Protein AF-A0A0T1XRE8-F1 (afdb_monomer_lite)

Radius of gyration: 34.63 Å; chains: 1; bounding box: 104×55×89 Å

Structure (mmCIF, N/CA/C/O backbone):
data_AF-A0A0T1XRE8-F1
#
_entry.id   AF-A0A0T1XRE8-F1
#
loop_
_atom_site.group_PDB
_atom_site.id
_atom_site.type_symbol
_atom_site.label_atom_id
_atom_site.label_alt_id
_atom_site.label_comp_id
_atom_site.label_asym_id
_atom_site.label_entity_id
_atom_site.label_seq_id
_atom_site.pdbx_PDB_ins_code
_atom_site.Cartn_x
_atom_site.Cartn_y
_atom_site.Cartn_z
_atom_site.occupancy
_atom_site.B_iso_or_equiv
_atom_site.auth_seq_id
_atom_site.auth_comp_id
_atom_site.auth_asym_id
_atom_site.auth_atom_id
_atom_site.pdbx_PDB_model_num
ATOM 1 N N . MET A 1 1 ? 25.050 -40.142 -15.812 1.00 36.69 1 MET A N 1
ATOM 2 C CA . MET A 1 1 ? 24.740 -39.104 -14.802 1.00 36.69 1 MET A CA 1
ATOM 3 C C . MET A 1 1 ? 23.287 -38.701 -14.981 1.00 36.69 1 MET A C 1
ATOM 5 O O . MET A 1 1 ? 22.957 -38.167 -16.030 1.00 36.69 1 MET A O 1
ATOM 9 N N . MET A 1 2 ? 22.402 -39.041 -14.041 1.00 34.59 2 MET A N 1
ATOM 10 C CA . MET A 1 2 ? 20.983 -38.697 -14.170 1.00 34.59 2 MET A CA 1
ATOM 11 C C . MET A 1 2 ? 20.789 -37.195 -13.958 1.00 34.59 2 MET A C 1
ATOM 13 O O . MET A 1 2 ? 21.185 -36.655 -12.925 1.00 34.59 2 MET A O 1
ATOM 17 N N . ALA A 1 3 ? 20.220 -36.520 -14.958 1.00 44.62 3 ALA A N 1
ATOM 18 C CA . ALA A 1 3 ? 19.903 -35.102 -14.891 1.00 44.62 3 ALA A CA 1
ATOM 19 C C . ALA A 1 3 ? 18.932 -34.854 -13.728 1.00 44.62 3 ALA A C 1
ATOM 21 O O . ALA A 1 3 ? 17.833 -35.404 -13.694 1.00 44.62 3 ALA A O 1
ATOM 22 N N . ARG A 1 4 ? 19.363 -34.042 -12.758 1.00 55.16 4 ARG A N 1
ATOM 23 C CA . ARG A 1 4 ? 18.564 -33.642 -11.597 1.00 55.16 4 ARG A CA 1
ATOM 24 C C . ARG A 1 4 ? 17.237 -33.037 -12.079 1.00 55.16 4 ARG A C 1
ATOM 26 O O . ARG A 1 4 ? 17.240 -32.055 -12.820 1.00 55.16 4 ARG A O 1
ATOM 33 N N . SER A 1 5 ? 16.116 -33.634 -11.674 1.00 53.19 5 SER A N 1
ATOM 34 C CA . SER A 1 5 ? 14.776 -33.141 -11.997 1.00 53.19 5 SER A CA 1
ATOM 35 C C . SER A 1 5 ? 14.452 -31.918 -11.145 1.00 53.19 5 SER A C 1
ATOM 37 O O . SER A 1 5 ? 14.497 -31.983 -9.915 1.00 53.19 5 SER A O 1
ATOM 39 N N . TRP A 1 6 ? 14.113 -30.813 -11.796 1.00 60.25 6 TRP A N 1
ATOM 40 C CA . TRP A 1 6 ? 13.678 -29.587 -11.138 1.00 60.25 6 TRP A CA 1
ATOM 41 C C . TRP A 1 6 ? 12.150 -29.563 -11.107 1.00 60.25 6 TRP A C 1
ATOM 43 O O . TRP A 1 6 ? 11.550 -29.583 -12.186 1.00 60.25 6 TRP A O 1
ATOM 53 N N . PRO A 1 7 ? 11.509 -29.556 -9.925 1.00 61.53 7 PRO A N 1
ATOM 54 C CA . PRO A 1 7 ? 10.060 -29.453 -9.856 1.00 61.53 7 PRO A CA 1
ATOM 55 C C . PRO A 1 7 ? 9.627 -28.117 -10.469 1.00 61.53 7 PRO A C 1
ATOM 57 O O . PRO A 1 7 ? 10.190 -27.059 -10.170 1.00 61.53 7 PRO A O 1
ATOM 60 N N . ILE A 1 8 ? 8.669 -28.194 -11.392 1.00 59.00 8 ILE A N 1
ATOM 61 C CA . ILE A 1 8 ? 8.046 -27.036 -12.026 1.00 59.00 8 ILE A CA 1
ATOM 62 C C . ILE A 1 8 ? 6.733 -26.812 -11.289 1.00 59.00 8 ILE A C 1
ATOM 64 O O . ILE A 1 8 ? 5.803 -27.602 -11.444 1.00 59.00 8 ILE A O 1
ATOM 68 N N . GLU A 1 9 ? 6.658 -25.745 -10.502 1.00 60.69 9 GLU A N 1
ATOM 69 C CA . GLU A 1 9 ? 5.430 -25.365 -9.810 1.00 60.69 9 GLU A CA 1
ATOM 70 C C . GLU A 1 9 ? 4.770 -24.169 -10.493 1.00 60.69 9 GLU A C 1
ATOM 72 O O . GLU A 1 9 ? 5.410 -23.320 -11.125 1.00 60.69 9 GLU A O 1
ATOM 77 N N . ARG A 1 10 ? 3.442 -24.126 -10.396 1.00 48.75 10 ARG A N 1
ATOM 78 C CA . ARG A 1 10 ? 2.631 -23.033 -10.918 1.00 48.75 10 ARG A CA 1
ATOM 79 C C . ARG A 1 10 ? 2.667 -21.893 -9.907 1.00 48.75 10 ARG A C 1
ATOM 81 O O . ARG A 1 10 ? 1.979 -21.955 -8.896 1.00 48.75 10 ARG A O 1
ATOM 88 N N . MET A 1 11 ? 3.435 -20.846 -10.192 1.00 46.88 11 MET A N 1
ATOM 89 C CA . MET A 1 11 ? 3.366 -19.619 -9.406 1.00 46.88 11 MET A CA 1
ATOM 90 C C . MET A 1 11 ? 2.184 -18.777 -9.874 1.00 46.88 11 MET A C 1
ATOM 92 O O . MET A 1 11 ? 2.142 -18.339 -11.026 1.00 46.88 11 MET A O 1
ATOM 96 N N . ALA A 1 12 ? 1.229 -18.539 -8.978 1.00 44.62 12 ALA A N 1
ATOM 97 C CA . ALA A 1 12 ? 0.334 -17.397 -9.090 1.00 44.62 12 ALA A CA 1
ATOM 98 C C . ALA A 1 12 ? 1.082 -16.187 -8.502 1.00 44.62 12 ALA A C 1
ATOM 100 O O . ALA A 1 12 ? 1.397 -16.213 -7.312 1.00 44.62 12 ALA A O 1
ATOM 101 N N . PRO A 1 13 ? 1.456 -15.171 -9.298 1.00 45.94 13 PRO A N 1
ATOM 102 C CA . PRO A 1 13 ? 1.991 -13.947 -8.721 1.00 45.94 13 PRO A CA 1
ATOM 103 C C . PRO A 1 13 ? 0.871 -13.265 -7.929 1.00 45.94 13 PRO A C 1
ATOM 105 O O . PRO A 1 13 ? -0.281 -13.252 -8.361 1.00 45.94 13 PRO A O 1
ATOM 108 N N . ALA A 1 14 ? 1.215 -12.740 -6.756 1.00 47.66 14 ALA A N 1
ATOM 109 C CA . ALA A 1 14 ? 0.241 -12.269 -5.784 1.00 47.66 14 ALA A CA 1
ATOM 110 C C . ALA A 1 14 ? -0.559 -11.034 -6.227 1.00 47.66 14 ALA A C 1
ATOM 112 O O . ALA A 1 14 ? -1.556 -10.757 -5.576 1.00 47.66 14 ALA A O 1
ATOM 113 N N . GLU A 1 15 ? -0.186 -10.304 -7.292 1.00 47.84 15 GLU A N 1
ATOM 114 C CA . GLU A 1 15 ? -0.837 -9.005 -7.542 1.00 47.84 15 GLU A CA 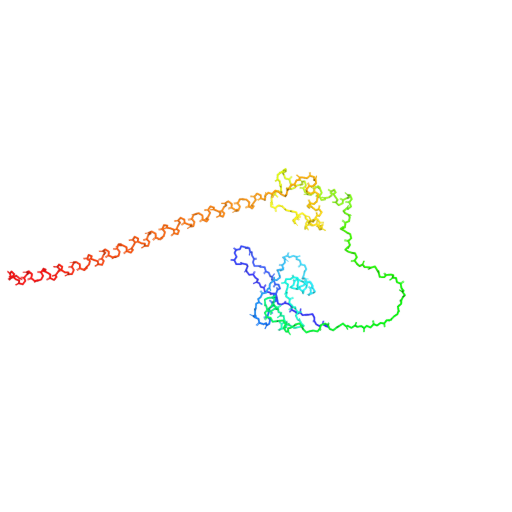1
ATOM 115 C C . GLU A 1 15 ? -1.277 -8.704 -8.980 1.00 47.84 15 GLU A C 1
ATOM 117 O O . GLU A 1 15 ? -2.403 -8.255 -9.139 1.00 47.84 15 GLU A O 1
ATOM 122 N N . VAL A 1 16 ? -0.532 -8.980 -10.056 1.00 47.31 16 VAL A N 1
ATOM 123 C CA . VAL A 1 16 ? -1.049 -8.710 -11.419 1.00 47.31 16 VAL A CA 1
ATOM 124 C C . VAL A 1 16 ? -0.357 -9.612 -12.446 1.00 47.31 16 VAL A C 1
ATOM 126 O O . VAL A 1 16 ? 0.845 -9.497 -12.670 1.00 47.31 16 VAL A O 1
ATOM 129 N N . GLY A 1 17 ? -1.103 -10.502 -13.107 1.00 39.41 17 GLY A N 1
ATOM 130 C CA . GLY A 1 17 ? -0.629 -11.251 -14.282 1.00 39.41 17 GLY A CA 1
ATOM 131 C C . GLY A 1 17 ? -0.707 -12.772 -14.135 1.00 39.41 17 GLY A C 1
ATOM 132 O O . GLY A 1 17 ? -0.423 -13.336 -13.091 1.00 39.41 17 GLY A O 1
ATOM 133 N N . GLY A 1 18 ? -1.141 -13.463 -15.188 1.00 47.56 18 GLY A N 1
ATOM 134 C CA . GLY A 1 18 ? -1.495 -14.883 -15.129 1.00 47.56 18 GLY A CA 1
ATOM 135 C C . GLY A 1 18 ? -0.403 -15.823 -14.598 1.00 47.56 18 GLY A C 1
ATOM 136 O O . GLY A 1 18 ? 0.798 -15.585 -14.739 1.00 47.56 18 GLY A O 1
ATOM 137 N N . ALA A 1 19 ? -0.852 -16.948 -14.033 1.00 52.00 19 ALA A N 1
ATOM 138 C CA . ALA A 1 19 ? 0.011 -17.965 -13.447 1.00 52.00 19 ALA A CA 1
ATOM 139 C C . ALA A 1 19 ? 1.137 -18.393 -14.406 1.00 52.00 19 ALA A C 1
ATOM 141 O O . ALA A 1 19 ? 0.882 -18.858 -15.526 1.00 52.00 19 ALA A O 1
ATOM 142 N N . SER A 1 20 ? 2.377 -18.240 -13.946 1.00 58.91 20 SER A N 1
ATOM 143 C CA . SER A 1 20 ? 3.591 -18.584 -14.683 1.00 58.91 20 SER A CA 1
ATOM 144 C C . SER A 1 20 ? 4.233 -19.808 -14.038 1.00 58.91 20 SER A C 1
ATOM 146 O O . SER A 1 20 ? 4.382 -19.884 -12.822 1.00 58.91 20 SER A O 1
ATOM 148 N N . LEU A 1 21 ? 4.579 -20.804 -14.852 1.00 64.56 21 LEU A N 1
ATOM 149 C CA . LEU A 1 21 ? 5.332 -21.966 -14.382 1.00 64.56 21 LEU A CA 1
ATOM 150 C C . LEU A 1 21 ? 6.738 -21.497 -13.998 1.00 64.56 21 LEU A C 1
ATOM 152 O O . LEU A 1 21 ? 7.325 -20.716 -14.739 1.00 64.56 21 LEU A O 1
ATOM 156 N N . ALA A 1 22 ? 7.290 -21.953 -12.878 1.00 71.50 22 ALA A N 1
ATOM 157 C CA . ALA A 1 22 ? 8.648 -21.616 -12.460 1.00 71.50 22 ALA A CA 1
ATOM 158 C C . ALA A 1 22 ? 9.389 -22.858 -11.952 1.00 71.50 22 ALA A C 1
ATOM 160 O O . ALA A 1 22 ? 8.788 -23.735 -11.334 1.00 71.50 22 ALA A O 1
ATOM 161 N N . TYR A 1 23 ? 10.697 -22.929 -12.201 1.00 75.12 23 TYR A N 1
ATOM 162 C CA . TYR A 1 23 ? 11.566 -23.890 -11.527 1.00 75.12 23 TYR A CA 1
ATOM 163 C C . TYR A 1 23 ? 11.777 -23.434 -10.089 1.00 75.12 23 TYR A C 1
ATOM 165 O O . TYR A 1 23 ? 12.063 -22.260 -9.854 1.00 75.12 23 TYR A O 1
ATOM 173 N N . GLN A 1 24 ? 11.659 -24.355 -9.141 1.00 80.62 24 GLN A N 1
ATOM 174 C CA . GLN A 1 24 ? 11.788 -24.058 -7.719 1.00 80.62 24 GLN A CA 1
ATOM 175 C C . GLN A 1 24 ? 13.077 -24.658 -7.147 1.00 80.62 24 GLN A C 1
ATOM 177 O O . GLN A 1 24 ? 13.440 -25.796 -7.458 1.00 80.62 24 GLN A O 1
ATOM 182 N N . ILE A 1 25 ? 13.743 -23.902 -6.274 1.00 79.94 25 ILE A N 1
ATOM 183 C CA . ILE A 1 25 ? 14.788 -24.403 -5.377 1.00 79.94 25 ILE A CA 1
ATOM 184 C C . ILE A 1 25 ? 14.360 -24.180 -3.926 1.00 79.94 25 ILE A C 1
ATOM 186 O O . ILE A 1 25 ? 13.785 -23.143 -3.587 1.00 79.94 25 ILE A O 1
ATOM 190 N N . ARG A 1 26 ? 14.636 -25.165 -3.067 1.00 81.44 26 ARG A N 1
ATOM 191 C CA . ARG A 1 26 ? 14.318 -25.125 -1.639 1.00 81.44 26 ARG A CA 1
ATOM 192 C C . ARG A 1 26 ? 15.593 -25.249 -0.826 1.00 81.44 26 ARG A C 1
ATOM 194 O O . ARG A 1 26 ? 16.364 -26.180 -1.017 1.00 81.44 26 ARG A O 1
ATOM 201 N N . CYS A 1 27 ? 15.791 -24.335 0.114 1.00 82.19 27 CYS A N 1
ATOM 202 C CA . CYS A 1 27 ? 16.911 -24.392 1.039 1.00 82.19 27 CYS A CA 1
ATOM 203 C C . CYS A 1 27 ? 16.726 -25.571 1.999 1.00 82.19 27 CYS A C 1
ATOM 205 O O . CYS A 1 27 ? 15.725 -25.643 2.710 1.00 82.19 27 CYS A O 1
ATOM 207 N N . GLY A 1 28 ? 17.710 -26.466 2.075 1.00 77.38 28 GLY A N 1
ATOM 208 C CA . GLY A 1 28 ? 17.696 -27.585 3.019 1.00 77.38 28 GLY A CA 1
ATOM 209 C C . GLY A 1 28 ? 17.908 -27.178 4.483 1.00 77.38 28 GLY A C 1
ATOM 210 O O . GLY A 1 28 ? 17.649 -27.986 5.365 1.00 77.38 28 GLY A O 1
ATOM 211 N N . GLY A 1 29 ? 18.374 -25.950 4.746 1.00 75.31 29 GLY A N 1
ATOM 212 C CA . GLY A 1 29 ? 18.594 -25.426 6.100 1.00 75.31 29 GLY A CA 1
ATOM 213 C C . GLY A 1 29 ? 17.364 -24.736 6.692 1.00 75.31 29 GLY A C 1
ATOM 214 O O . GLY A 1 29 ? 16.853 -25.157 7.721 1.00 75.31 29 GLY A O 1
ATOM 215 N N . CYS A 1 30 ? 16.879 -23.673 6.043 1.00 78.38 30 CYS A N 1
ATOM 216 C CA . CYS A 1 30 ? 15.749 -22.874 6.541 1.00 78.38 30 CYS A CA 1
ATOM 217 C C . CYS A 1 30 ? 14.421 -23.131 5.817 1.00 78.38 30 CYS A C 1
ATOM 219 O O . CYS A 1 30 ? 13.414 -22.524 6.162 1.00 78.38 30 CYS A O 1
ATOM 221 N N . GLY A 1 31 ? 14.405 -23.963 4.772 1.00 77.94 31 GLY A N 1
ATOM 222 C CA . GLY A 1 31 ? 13.205 -24.203 3.971 1.00 77.94 31 GLY A CA 1
ATOM 223 C C . GLY A 1 31 ? 12.811 -23.064 3.026 1.00 77.94 31 GLY A C 1
ATOM 224 O O . GLY A 1 31 ? 11.815 -23.215 2.327 1.00 77.94 31 GLY A O 1
ATOM 225 N N . GLY A 1 32 ? 13.576 -21.965 2.972 1.00 78.31 32 GLY A N 1
ATOM 226 C CA . GLY A 1 32 ? 13.325 -20.842 2.065 1.00 78.31 32 GLY A CA 1
ATOM 227 C C . GLY A 1 32 ? 13.239 -21.284 0.603 1.00 78.31 32 GLY A C 1
ATOM 228 O O . GLY A 1 32 ? 13.914 -22.234 0.201 1.00 78.31 32 GLY A O 1
ATOM 229 N N . LEU A 1 33 ? 12.407 -20.599 -0.179 1.00 79.56 33 LEU A N 1
ATOM 230 C CA . LEU A 1 33 ? 12.119 -20.924 -1.576 1.00 79.56 33 LEU A CA 1
ATOM 231 C C . LEU A 1 33 ? 12.624 -19.812 -2.495 1.00 79.56 33 LEU A C 1
ATOM 233 O O . LEU A 1 33 ? 12.499 -18.632 -2.171 1.00 79.56 33 LEU A O 1
ATOM 237 N N . ALA A 1 34 ? 13.164 -20.190 -3.649 1.00 75.50 34 ALA A N 1
ATOM 238 C CA . ALA A 1 34 ? 13.398 -19.274 -4.758 1.00 75.50 34 ALA A CA 1
ATOM 239 C C . ALA A 1 34 ? 12.877 -19.876 -6.059 1.00 75.50 34 ALA A C 1
ATOM 241 O O . ALA A 1 34 ? 12.807 -21.097 -6.224 1.00 75.50 34 ALA A O 1
ATOM 242 N N . TYR A 1 35 ? 12.512 -18.991 -6.980 1.00 77.88 35 TYR A N 1
ATOM 243 C CA . TYR A 1 35 ? 11.807 -19.348 -8.197 1.00 77.88 35 TYR A CA 1
ATOM 244 C C . TYR A 1 35 ? 12.512 -18.780 -9.422 1.00 77.88 35 TYR A C 1
ATOM 246 O O . TYR A 1 35 ? 12.945 -17.630 -9.419 1.00 77.88 35 TYR A O 1
ATOM 254 N N . TYR A 1 36 ? 12.565 -19.574 -10.487 1.00 75.75 36 TYR A N 1
ATOM 255 C CA . TYR A 1 36 ? 13.060 -19.170 -11.796 1.00 75.75 36 TYR A CA 1
ATOM 256 C C . TYR A 1 36 ? 11.943 -19.325 -12.845 1.00 75.75 36 TYR A C 1
ATOM 258 O O . TYR A 1 36 ? 11.603 -20.456 -13.208 1.00 75.75 36 TYR A O 1
ATOM 266 N N . PRO A 1 37 ? 11.321 -18.226 -13.317 1.00 73.38 37 PRO A N 1
ATOM 267 C CA . PRO A 1 37 ? 10.124 -18.285 -14.153 1.00 73.38 37 PRO A CA 1
ATOM 268 C C . PRO A 1 37 ? 10.402 -18.837 -15.561 1.00 73.38 37 PRO A C 1
ATOM 270 O O . PRO A 1 37 ? 11.345 -18.432 -16.245 1.00 73.38 37 PRO A O 1
ATOM 273 N N . LEU A 1 38 ? 9.526 -19.722 -16.036 1.00 68.31 38 LEU A N 1
ATOM 274 C CA . LEU A 1 38 ? 9.471 -20.182 -17.420 1.00 68.31 38 LEU A CA 1
ATOM 275 C C . LEU A 1 38 ? 8.648 -19.184 -18.246 1.00 68.31 38 LEU A C 1
ATOM 277 O O . LEU A 1 38 ? 7.444 -19.022 -18.044 1.00 68.31 38 LEU A O 1
ATOM 281 N N . LYS A 1 39 ? 9.285 -18.545 -19.231 1.00 61.59 39 LYS A N 1
ATOM 282 C CA . LYS A 1 39 ? 8.577 -17.741 -20.239 1.00 61.59 39 LYS A CA 1
ATOM 283 C C . LYS A 1 39 ? 7.797 -18.665 -21.188 1.00 61.59 39 LYS A C 1
ATOM 285 O O . LYS A 1 39 ? 8.341 -19.671 -21.649 1.00 61.59 39 LYS A O 1
ATOM 290 N N . ARG A 1 40 ? 6.538 -18.327 -21.500 1.00 51.09 40 ARG A N 1
ATOM 291 C CA . ARG A 1 40 ? 5.711 -19.075 -22.471 1.00 51.09 40 ARG A CA 1
ATOM 292 C C . ARG A 1 40 ? 6.377 -19.064 -23.855 1.00 51.09 40 ARG A C 1
ATOM 294 O O . ARG A 1 40 ? 6.878 -18.031 -24.280 1.00 51.09 40 ARG A O 1
ATOM 301 N N . GLY A 1 41 ? 6.388 -20.212 -24.538 1.00 52.53 41 GLY A N 1
ATOM 302 C CA . GLY A 1 41 ? 6.918 -20.358 -25.904 1.00 52.53 41 GLY A CA 1
ATOM 303 C C . GLY A 1 41 ? 8.425 -20.635 -26.024 1.00 52.53 41 GLY A C 1
ATOM 304 O O . GLY A 1 41 ? 8.912 -20.835 -27.132 1.00 52.53 41 GLY A O 1
ATOM 305 N N . VAL A 1 42 ? 9.174 -20.694 -24.917 1.00 56.19 42 VAL A N 1
ATOM 306 C CA . VAL A 1 42 ? 10.623 -20.978 -24.934 1.00 56.19 42 VAL A CA 1
ATOM 307 C C . VAL A 1 42 ? 10.886 -22.460 -24.637 1.00 56.19 42 VAL A C 1
ATOM 309 O O . VAL A 1 42 ? 10.264 -23.035 -23.741 1.00 56.19 42 VAL A O 1
ATOM 312 N N . LYS A 1 43 ? 11.827 -23.084 -25.367 1.00 58.81 43 LYS A N 1
ATOM 313 C CA . LYS A 1 43 ? 12.314 -24.453 -25.090 1.00 58.81 43 LYS A CA 1
ATOM 314 C C . LYS A 1 43 ? 12.694 -24.592 -23.606 1.00 58.81 43 LYS A C 1
ATOM 316 O O . LYS A 1 43 ? 13.252 -23.660 -23.022 1.00 58.81 43 LYS A O 1
ATOM 321 N N . LYS A 1 44 ? 12.409 -25.756 -22.999 1.00 61.00 44 LYS A N 1
ATOM 322 C CA . LYS A 1 44 ? 12.797 -26.065 -21.608 1.00 61.00 44 LYS A CA 1
ATOM 323 C C . LYS A 1 44 ? 14.278 -25.712 -21.407 1.00 61.00 44 LYS A C 1
ATOM 325 O O . LYS A 1 44 ? 15.126 -26.163 -22.174 1.00 61.00 44 LYS A O 1
ATOM 330 N N . ARG A 1 45 ? 14.571 -24.865 -20.415 1.00 65.94 45 ARG A N 1
ATOM 331 C CA . ARG A 1 45 ? 15.939 -24.443 -20.082 1.00 65.94 45 ARG A CA 1
ATOM 332 C C . ARG A 1 45 ? 16.773 -25.664 -19.696 1.00 65.94 45 ARG A C 1
ATOM 334 O O . ARG A 1 45 ? 16.262 -26.587 -19.064 1.00 65.94 45 ARG A O 1
ATOM 341 N N . THR A 1 46 ? 18.043 -25.667 -20.089 1.00 67.69 46 THR A N 1
ATOM 342 C CA . THR A 1 46 ? 18.970 -26.737 -19.716 1.00 67.69 46 THR A CA 1
ATOM 343 C C . THR A 1 46 ? 19.185 -26.736 -18.196 1.00 67.69 46 THR A C 1
ATOM 345 O O . THR A 1 46 ? 19.163 -25.666 -17.579 1.00 67.69 46 THR A O 1
ATOM 348 N N . PRO A 1 47 ? 19.411 -27.905 -17.568 1.00 66.00 47 PRO A N 1
ATOM 349 C CA . PRO A 1 47 ? 19.675 -27.993 -16.129 1.00 66.00 47 PRO A CA 1
ATOM 350 C C . PRO A 1 47 ? 20.826 -27.087 -15.662 1.00 66.00 47 P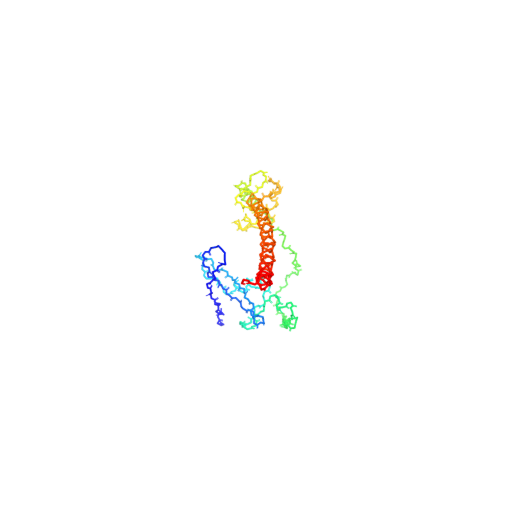RO A C 1
ATOM 352 O O . PRO A 1 47 ? 20.769 -26.527 -14.572 1.00 66.00 47 PRO A O 1
ATOM 355 N N . GLU A 1 48 ? 21.837 -26.887 -16.509 1.00 71.44 48 GLU A N 1
ATOM 356 C CA . GLU A 1 48 ? 22.983 -26.007 -16.248 1.00 71.44 48 GLU A CA 1
ATOM 357 C C . GLU A 1 48 ? 22.592 -24.529 -16.147 1.00 71.44 48 GLU A C 1
ATOM 359 O O . GLU A 1 48 ? 23.055 -23.830 -15.249 1.00 71.44 48 GLU A O 1
ATOM 364 N N . SER A 1 49 ? 21.677 -24.060 -17.001 1.00 71.19 49 SER A N 1
ATOM 365 C CA . SER A 1 49 ? 21.180 -22.679 -16.961 1.00 71.19 49 SER A CA 1
ATOM 366 C C . SER A 1 49 ? 20.395 -22.393 -15.677 1.00 71.19 49 SER A C 1
ATOM 368 O O . SER A 1 49 ? 20.491 -21.296 -15.128 1.00 71.19 49 SER A O 1
ATOM 370 N N . ILE A 1 50 ? 19.665 -23.389 -15.163 1.00 72.00 50 ILE A N 1
ATOM 371 C CA . ILE A 1 50 ? 18.929 -23.292 -13.894 1.00 72.00 50 ILE A CA 1
ATOM 372 C C . ILE A 1 50 ? 19.915 -23.192 -12.719 1.00 72.00 50 ILE A C 1
ATOM 374 O O . ILE A 1 50 ? 19.758 -22.337 -11.847 1.00 72.00 50 ILE A O 1
ATOM 378 N N . LEU A 1 51 ? 20.975 -24.011 -12.729 1.00 75.19 51 LEU A N 1
ATOM 379 C CA . LEU A 1 51 ? 22.050 -23.960 -11.732 1.00 75.19 51 LEU A CA 1
ATOM 380 C C . LEU A 1 51 ? 22.770 -22.611 -11.729 1.00 75.19 51 LEU A C 1
ATOM 382 O O . LEU A 1 51 ? 22.984 -22.028 -10.668 1.00 75.19 51 LEU A O 1
ATOM 386 N N . GLN A 1 52 ? 23.135 -22.113 -12.911 1.00 74.69 52 GLN A N 1
ATOM 387 C CA . GLN A 1 52 ? 23.823 -20.835 -13.056 1.00 74.69 52 GLN A CA 1
ATOM 388 C C . GLN A 1 52 ? 22.950 -19.669 -12.586 1.00 74.69 52 GLN A C 1
ATOM 390 O O . GLN A 1 52 ? 23.460 -18.769 -11.923 1.00 74.69 52 GLN A O 1
ATOM 395 N N . HIS A 1 53 ? 21.641 -19.710 -12.863 1.00 78.75 53 HIS A N 1
ATOM 396 C CA . HIS A 1 53 ? 20.701 -18.709 -12.369 1.00 78.75 53 HIS A CA 1
ATOM 397 C C . HIS A 1 53 ? 20.696 -18.670 -10.837 1.00 78.75 53 HIS A C 1
ATOM 399 O O . HIS A 1 53 ? 21.008 -17.634 -10.262 1.00 78.75 53 HIS A O 1
ATOM 405 N N . PHE A 1 54 ? 20.443 -19.792 -10.156 1.00 79.31 54 PHE A N 1
ATOM 406 C CA . PHE A 1 54 ? 20.402 -19.796 -8.688 1.00 79.31 54 PHE A CA 1
ATOM 407 C C . PHE A 1 54 ? 21.755 -19.441 -8.047 1.00 79.31 54 PHE A C 1
ATOM 409 O O . PHE A 1 54 ? 21.781 -18.665 -7.090 1.00 79.31 54 PHE A O 1
ATOM 416 N N . ARG A 1 55 ? 22.881 -19.898 -8.617 1.00 82.31 55 ARG A N 1
ATOM 417 C CA . ARG A 1 55 ? 24.229 -19.492 -8.172 1.00 82.31 55 ARG A CA 1
ATOM 418 C C . ARG A 1 55 ? 24.472 -17.990 -8.323 1.00 82.31 55 ARG A C 1
ATOM 420 O O . ARG A 1 55 ? 25.025 -17.377 -7.418 1.00 82.31 55 ARG A O 1
ATOM 427 N N . GLY A 1 56 ? 24.010 -17.385 -9.419 1.00 74.88 56 GLY A N 1
ATOM 428 C CA . GLY A 1 56 ? 24.073 -15.934 -9.628 1.00 74.88 56 GLY A CA 1
ATOM 429 C C . GLY A 1 56 ? 23.275 -15.131 -8.593 1.00 74.88 56 GLY A C 1
ATOM 430 O O . GLY A 1 56 ? 23.660 -14.019 -8.253 1.00 74.88 56 GLY A O 1
ATOM 431 N N . TYR A 1 57 ? 22.214 -15.717 -8.029 1.00 75.75 57 TYR A N 1
ATOM 432 C CA . TYR A 1 57 ? 21.433 -15.150 -6.920 1.00 75.75 57 TYR A CA 1
ATOM 433 C C . TYR A 1 57 ? 21.995 -15.510 -5.528 1.00 75.75 57 TYR A C 1
ATOM 435 O O . TYR A 1 57 ? 21.324 -15.310 -4.514 1.00 75.75 57 TYR A O 1
ATOM 443 N N . GLY A 1 58 ? 23.218 -16.047 -5.459 1.00 80.06 58 GLY A N 1
ATOM 444 C CA . GLY A 1 58 ? 23.914 -16.343 -4.206 1.00 80.06 58 GLY A CA 1
ATOM 445 C C . GLY A 1 58 ? 23.462 -17.626 -3.508 1.00 80.06 58 GLY A C 1
ATOM 446 O O . GLY A 1 58 ? 23.709 -17.782 -2.314 1.00 80.06 58 GLY A O 1
ATOM 447 N N . TRP A 1 59 ? 22.787 -18.535 -4.215 1.00 83.50 59 TRP A N 1
ATOM 448 C CA . TRP A 1 59 ? 22.473 -19.862 -3.691 1.00 83.50 59 TRP A CA 1
ATOM 449 C C . TRP A 1 59 ? 23.629 -20.827 -3.924 1.00 83.50 59 TRP A C 1
ATOM 451 O O . TRP A 1 59 ? 24.154 -20.928 -5.034 1.00 83.50 59 TRP A O 1
ATOM 461 N N . ASP A 1 60 ? 23.961 -21.605 -2.900 1.00 84.19 60 ASP A N 1
ATOM 462 C CA . ASP A 1 60 ? 24.810 -22.776 -3.072 1.00 84.19 60 ASP A CA 1
ATOM 463 C C . ASP A 1 60 ? 23.919 -23.959 -3.444 1.00 84.19 60 ASP A C 1
ATOM 465 O O . ASP A 1 60 ? 23.025 -24.351 -2.688 1.00 84.19 60 ASP A O 1
ATOM 469 N N . VAL A 1 61 ? 24.122 -24.484 -4.650 1.00 81.25 61 VAL A N 1
ATOM 470 C CA . VAL A 1 61 ? 23.345 -25.606 -5.172 1.00 81.25 61 VAL A CA 1
ATOM 471 C C . VAL A 1 61 ? 24.181 -26.868 -5.050 1.00 81.25 61 VAL A C 1
ATOM 473 O O . VAL A 1 61 ? 25.106 -27.098 -5.837 1.00 81.25 61 VAL A O 1
ATOM 476 N N . GLY A 1 62 ? 23.833 -27.681 -4.058 1.00 75.56 62 GLY A N 1
ATOM 477 C CA . GLY A 1 62 ? 24.566 -28.884 -3.711 1.00 75.56 62 GLY A CA 1
ATOM 478 C C . GLY A 1 62 ? 24.308 -30.046 -4.672 1.00 75.56 62 GLY A C 1
ATOM 479 O O . GLY A 1 62 ? 23.465 -30.003 -5.575 1.00 75.56 62 GLY A O 1
ATOM 480 N N . ARG A 1 63 ? 25.022 -31.156 -4.444 1.00 69.62 63 ARG A N 1
ATOM 481 C CA . ARG A 1 63 ? 24.867 -32.393 -5.238 1.00 69.62 63 ARG A CA 1
ATOM 482 C C . ARG A 1 63 ? 23.463 -33.005 -5.126 1.00 69.62 63 ARG A C 1
ATOM 484 O O . ARG A 1 63 ? 23.041 -33.729 -6.020 1.00 69.62 63 ARG A O 1
ATOM 491 N N . THR A 1 64 ? 22.736 -32.716 -4.046 1.00 72.31 64 THR A N 1
ATOM 492 C CA . THR A 1 64 ? 21.351 -33.155 -3.817 1.00 72.31 64 THR A CA 1
ATOM 493 C C . THR A 1 64 ? 20.499 -31.984 -3.330 1.00 72.31 64 THR A C 1
ATOM 495 O O . THR A 1 64 ? 21.027 -31.052 -2.731 1.00 72.31 64 THR A O 1
ATOM 498 N N . ALA A 1 65 ? 19.175 -32.051 -3.513 1.00 72.06 65 ALA A N 1
ATOM 499 C CA . ALA A 1 65 ? 18.250 -30.986 -3.092 1.00 72.06 65 ALA A CA 1
ATOM 500 C C . ALA A 1 65 ? 18.295 -30.663 -1.588 1.00 72.06 65 ALA A C 1
ATOM 502 O O . ALA A 1 65 ? 17.982 -29.554 -1.173 1.00 72.06 65 ALA A O 1
ATOM 503 N N . ARG A 1 66 ? 18.731 -31.612 -0.751 1.00 71.38 66 ARG A N 1
ATOM 504 C CA . ARG A 1 66 ? 18.912 -31.397 0.695 1.00 71.38 66 ARG A CA 1
ATOM 505 C C . ARG A 1 66 ? 20.152 -30.566 1.029 1.00 71.38 66 ARG A C 1
ATOM 507 O O . ARG A 1 66 ? 20.242 -30.018 2.127 1.00 71.38 66 ARG A O 1
ATOM 514 N N . LEU A 1 67 ? 21.112 -30.491 0.112 1.00 75.94 67 LEU A N 1
ATOM 515 C CA . LEU A 1 67 ? 22.359 -29.747 0.277 1.00 75.94 67 LEU A CA 1
ATOM 516 C C . LEU A 1 67 ? 22.281 -28.335 -0.304 1.00 75.94 67 LEU A C 1
ATOM 518 O O . LEU A 1 67 ? 23.243 -27.593 -0.176 1.00 75.94 67 LEU A O 1
ATOM 522 N N . ASP A 1 68 ? 21.148 -27.936 -0.881 1.00 82.06 68 ASP A N 1
ATOM 523 C CA . ASP A 1 68 ? 20.976 -26.564 -1.342 1.00 82.06 68 ASP A CA 1
ATOM 524 C C . ASP A 1 68 ? 20.883 -25.608 -0.144 1.00 82.06 68 ASP A C 1
ATOM 526 O O . ASP A 1 68 ? 20.229 -25.901 0.871 1.00 82.06 68 ASP A O 1
ATOM 530 N N . ARG A 1 69 ? 21.538 -24.454 -0.247 1.00 82.94 69 ARG A N 1
ATOM 531 C CA . ARG A 1 69 ? 21.547 -23.414 0.785 1.00 82.94 69 ARG A CA 1
ATOM 532 C C . ARG A 1 69 ? 21.233 -22.062 0.161 1.00 82.94 69 ARG A C 1
ATOM 534 O O . ARG A 1 69 ? 21.805 -21.683 -0.857 1.00 82.94 69 ARG A O 1
ATOM 541 N N . CYS A 1 70 ? 20.320 -21.328 0.791 1.00 82.50 70 CYS A N 1
ATOM 542 C CA . CYS A 1 70 ? 20.029 -19.950 0.414 1.00 82.50 70 CYS A CA 1
ATOM 543 C C . CYS A 1 70 ? 21.153 -19.008 0.891 1.00 82.50 70 CYS A C 1
ATOM 545 O O . CYS A 1 70 ? 21.862 -19.345 1.848 1.00 82.50 70 CYS A O 1
ATOM 547 N N . PRO A 1 71 ? 21.281 -17.809 0.296 1.00 81.81 71 PRO A N 1
ATOM 548 C CA . PRO A 1 71 ? 22.297 -16.826 0.680 1.00 81.81 71 PRO A CA 1
ATOM 549 C C . PRO A 1 71 ? 22.266 -16.476 2.174 1.00 81.81 71 PRO A C 1
ATOM 551 O O . PRO A 1 71 ? 23.309 -16.288 2.791 1.00 81.81 71 PRO A O 1
ATOM 554 N N . GLU A 1 72 ? 21.085 -16.456 2.790 1.00 81.69 72 GLU A N 1
ATOM 555 C CA . GLU A 1 72 ? 20.940 -16.164 4.220 1.00 81.69 72 GLU A CA 1
ATOM 556 C C . GLU A 1 72 ? 21.441 -17.306 5.116 1.00 81.69 72 GLU A C 1
ATOM 558 O O . GLU A 1 72 ? 22.075 -17.060 6.141 1.00 81.69 72 GLU A O 1
ATOM 563 N N . CYS A 1 73 ? 21.231 -18.567 4.724 1.00 76.38 73 CYS A N 1
ATOM 564 C CA . CYS A 1 73 ? 21.793 -19.712 5.446 1.00 76.38 73 CYS A CA 1
ATOM 565 C C . CYS A 1 73 ? 23.311 -19.815 5.284 1.00 76.38 73 CYS A C 1
ATOM 567 O O . CYS A 1 73 ? 23.979 -20.241 6.221 1.00 76.38 73 CYS A O 1
ATOM 569 N N . LEU A 1 74 ? 23.847 -19.413 4.128 1.00 77.50 74 LEU A N 1
ATOM 570 C CA . LEU A 1 74 ? 25.291 -19.369 3.887 1.00 77.50 74 LEU A CA 1
ATOM 571 C C . LEU A 1 74 ? 25.974 -18.292 4.734 1.00 77.50 74 LEU A C 1
ATOM 573 O O . LEU A 1 74 ? 27.008 -18.556 5.336 1.00 77.50 74 LEU A O 1
ATOM 577 N N . LYS A 1 75 ? 25.365 -17.106 4.857 1.00 77.44 75 LYS A N 1
ATOM 578 C CA . LYS A 1 75 ? 25.873 -16.036 5.734 1.00 77.44 75 LYS A CA 1
ATOM 579 C C . LYS A 1 75 ? 25.829 -16.413 7.217 1.00 77.44 75 LYS A C 1
ATOM 581 O O . LYS A 1 75 ? 26.704 -16.011 7.974 1.00 77.44 75 LYS A O 1
ATOM 586 N N . ARG A 1 76 ? 24.810 -17.171 7.641 1.00 69.38 76 ARG A N 1
ATOM 587 C CA . ARG A 1 76 ? 24.616 -17.568 9.049 1.00 69.38 76 ARG A CA 1
ATOM 588 C C . ARG A 1 76 ? 25.497 -18.731 9.501 1.00 69.38 76 ARG A C 1
ATOM 590 O O . ARG A 1 76 ? 25.624 -18.930 10.704 1.00 69.38 76 ARG A O 1
ATOM 597 N N . ASN A 1 77 ? 26.074 -19.510 8.585 1.00 58.03 77 ASN A N 1
ATOM 598 C CA . ASN A 1 77 ? 26.895 -20.661 8.949 1.00 58.03 77 ASN A CA 1
ATOM 599 C C . ASN A 1 77 ? 28.129 -20.795 8.030 1.00 58.03 77 ASN A C 1
ATOM 601 O O . ASN A 1 77 ? 28.056 -21.478 7.005 1.00 58.03 77 ASN A O 1
ATOM 605 N N . PRO A 1 78 ? 29.277 -20.193 8.401 1.00 53.34 78 PRO A N 1
ATOM 606 C CA . PRO A 1 78 ? 30.524 -20.275 7.631 1.00 53.34 78 PRO A CA 1
ATOM 607 C C . PRO A 1 78 ? 31.101 -21.698 7.524 1.00 53.34 78 PRO A C 1
ATOM 609 O O . PRO A 1 78 ? 31.970 -21.950 6.694 1.00 53.34 78 PRO A O 1
ATOM 612 N N . LEU A 1 79 ? 30.617 -22.648 8.336 1.00 48.97 79 LEU A N 1
ATOM 613 C CA . LEU A 1 79 ? 31.167 -24.005 8.447 1.00 48.97 79 LEU A CA 1
ATOM 614 C C . LEU A 1 79 ? 30.846 -24.925 7.254 1.00 48.97 79 LEU A C 1
ATOM 616 O O . LEU A 1 79 ? 31.335 -26.050 7.214 1.00 48.97 79 LEU A O 1
ATOM 620 N N . PHE A 1 80 ? 30.059 -24.467 6.272 1.00 46.38 80 PHE A N 1
ATOM 621 C CA . PHE A 1 80 ? 29.850 -25.185 5.004 1.00 46.38 80 PHE A CA 1
ATOM 622 C C . PHE A 1 80 ? 30.835 -24.783 3.892 1.00 46.38 80 PHE A C 1
ATOM 624 O O . PHE A 1 80 ? 30.740 -25.298 2.779 1.00 46.38 80 PHE A O 1
ATOM 631 N N . GLN A 1 81 ? 31.828 -23.933 4.184 1.00 50.38 81 GLN A N 1
ATOM 632 C CA . GLN A 1 81 ? 33.028 -23.816 3.353 1.00 50.38 81 GLN A CA 1
ATOM 633 C C . GLN A 1 81 ? 33.935 -25.037 3.583 1.00 50.38 81 GLN A C 1
ATOM 635 O O . GLN A 1 81 ? 34.979 -24.933 4.220 1.00 50.38 81 GLN A O 1
ATOM 640 N N . GLN A 1 82 ? 33.547 -26.217 3.092 1.00 43.31 82 GLN A N 1
ATOM 641 C CA . GLN A 1 82 ? 34.469 -27.350 3.009 1.00 43.31 82 GLN A CA 1
ATOM 642 C C . GLN A 1 82 ? 34.748 -27.753 1.560 1.00 43.31 82 GLN A C 1
ATOM 644 O O . GLN A 1 82 ? 33.909 -28.298 0.849 1.00 43.31 82 GLN A O 1
ATOM 649 N N . GLU A 1 83 ? 36.010 -27.492 1.211 1.00 39.06 83 GLU A N 1
ATOM 650 C CA . GLU A 1 83 ? 36.881 -28.262 0.325 1.00 39.06 83 GLU A CA 1
ATOM 651 C C . GLU A 1 83 ? 36.602 -28.231 -1.186 1.00 39.06 83 GLU A C 1
ATOM 653 O O . GLU A 1 83 ? 36.258 -29.234 -1.807 1.00 39.06 83 GLU A O 1
ATOM 658 N N . THR A 1 84 ? 36.985 -27.129 -1.836 1.00 39.47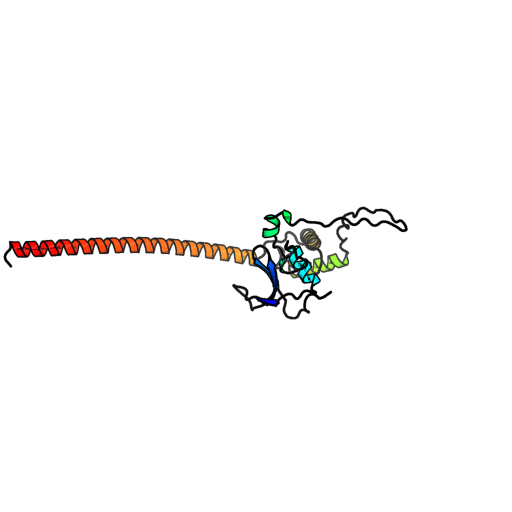 84 THR A N 1
ATOM 659 C CA . THR A 1 84 ? 37.713 -27.257 -3.109 1.00 39.47 84 THR A CA 1
ATOM 660 C C . THR A 1 84 ? 39.205 -27.339 -2.798 1.00 39.47 84 THR A C 1
ATOM 662 O O . THR A 1 84 ? 39.896 -26.323 -2.738 1.00 39.47 84 THR A O 1
ATOM 665 N N . LYS A 1 85 ? 39.709 -28.555 -2.553 1.00 34.25 85 LYS A N 1
ATOM 666 C CA . LYS A 1 85 ? 41.155 -28.812 -2.588 1.00 34.25 85 LYS A CA 1
ATOM 667 C C . LYS A 1 85 ? 41.675 -28.525 -4.009 1.00 34.25 85 LYS A C 1
ATOM 669 O O . LYS A 1 85 ? 41.048 -28.977 -4.969 1.00 34.25 85 LYS A O 1
ATOM 674 N N . PRO A 1 86 ? 42.798 -27.804 -4.164 1.00 40.34 86 PRO A N 1
ATOM 675 C CA . PRO A 1 86 ? 43.432 -27.589 -5.457 1.00 40.34 86 PRO A CA 1
ATOM 676 C C . PRO A 1 86 ? 44.118 -28.889 -5.896 1.00 40.34 86 PRO A C 1
ATOM 678 O O . PRO A 1 86 ? 45.025 -29.374 -5.222 1.00 40.34 86 PRO A O 1
ATOM 681 N N . MET A 1 87 ? 43.689 -29.481 -7.014 1.00 35.50 87 MET A N 1
ATOM 682 C CA . MET A 1 87 ? 44.441 -30.568 -7.642 1.00 35.50 87 MET A CA 1
ATOM 683 C C . MET A 1 87 ? 45.473 -29.990 -8.605 1.00 35.50 87 MET A C 1
ATOM 685 O O . MET A 1 87 ? 45.170 -29.612 -9.734 1.00 35.50 87 MET A O 1
ATOM 689 N N . THR A 1 88 ? 46.710 -29.964 -8.123 1.00 36.62 88 THR A N 1
ATOM 690 C CA . THR A 1 88 ? 47.932 -29.962 -8.923 1.00 36.62 88 THR A CA 1
ATOM 691 C C . THR A 1 88 ? 48.027 -31.282 -9.690 1.00 36.62 88 THR A C 1
ATOM 693 O O . THR A 1 88 ? 48.079 -32.354 -9.088 1.00 36.62 88 THR A O 1
ATOM 696 N N . THR A 1 89 ? 48.112 -31.238 -11.017 1.00 37.12 89 THR A N 1
ATOM 697 C CA . THR A 1 89 ? 48.795 -32.279 -11.797 1.00 37.12 89 THR A CA 1
ATOM 698 C C . THR A 1 89 ? 49.495 -31.609 -12.969 1.00 37.12 89 THR A C 1
ATOM 700 O O . THR A 1 89 ? 48.916 -30.800 -13.688 1.00 37.12 89 THR A O 1
ATOM 703 N N . SER A 1 90 ? 50.789 -31.888 -13.060 1.00 34.06 90 SER A N 1
ATOM 704 C CA . SER A 1 90 ? 51.768 -31.241 -13.918 1.00 34.06 90 SER A CA 1
ATOM 705 C C . SER A 1 90 ? 52.140 -32.163 -15.085 1.00 34.06 90 SER A C 1
ATOM 707 O O . SER A 1 90 ? 52.152 -33.380 -14.911 1.00 34.06 90 SER A O 1
ATOM 709 N N . GLN A 1 91 ? 52.567 -31.533 -16.189 1.00 42.12 91 GLN A N 1
ATOM 710 C CA . GLN A 1 91 ? 53.311 -32.050 -17.358 1.00 42.12 91 GLN A CA 1
ATOM 711 C C . GLN A 1 91 ? 52.467 -32.661 -18.503 1.00 42.12 91 GLN A C 1
ATOM 713 O O . GLN A 1 91 ? 51.570 -33.451 -18.254 1.00 42.12 91 GLN A O 1
ATOM 718 N N . LYS A 1 92 ? 52.704 -32.385 -19.801 1.00 31.58 92 LYS A N 1
ATOM 719 C CA . LYS A 1 92 ? 53.821 -31.719 -20.523 1.00 31.58 92 LYS A CA 1
ATOM 720 C C . LYS A 1 92 ? 53.322 -31.340 -21.947 1.00 31.58 92 LYS A C 1
ATOM 722 O O . LYS A 1 92 ? 52.935 -32.236 -22.683 1.00 31.58 92 LYS A O 1
ATOM 727 N N . GLY A 1 93 ? 53.167 -30.060 -22.308 1.00 32.88 93 GLY A N 1
ATOM 728 C CA . GLY A 1 93 ? 54.062 -29.292 -23.207 1.00 32.88 93 GLY A CA 1
ATOM 729 C C . GLY A 1 93 ? 53.343 -28.841 -24.511 1.00 32.88 93 GLY A C 1
ATOM 730 O O . GLY A 1 93 ? 52.316 -29.440 -24.820 1.00 32.88 93 GLY A O 1
ATOM 731 N N . PRO A 1 94 ? 53.838 -27.848 -25.295 1.00 42.12 94 PRO A N 1
ATOM 732 C CA . PRO A 1 94 ? 54.945 -26.918 -25.063 1.00 42.12 94 PRO A CA 1
ATOM 733 C C . PRO A 1 94 ? 54.493 -25.452 -24.842 1.00 42.12 94 PRO A C 1
ATOM 735 O O . PRO A 1 94 ? 53.323 -25.097 -24.936 1.00 42.12 94 PRO A O 1
ATOM 738 N N . ALA A 1 95 ? 55.471 -24.622 -24.487 1.00 45.00 95 ALA A N 1
ATOM 739 C CA . ALA A 1 95 ? 55.352 -23.269 -23.962 1.00 45.00 95 ALA A CA 1
ATOM 740 C C . ALA A 1 95 ? 54.673 -22.244 -24.892 1.00 45.00 95 ALA A C 1
ATOM 742 O O . ALA A 1 95 ? 55.091 -22.048 -26.030 1.00 45.00 95 ALA A O 1
ATOM 743 N N . ALA A 1 96 ? 53.735 -21.482 -24.329 1.00 38.03 96 ALA A N 1
ATOM 744 C CA . ALA A 1 96 ? 53.461 -20.108 -24.727 1.00 38.03 96 ALA A CA 1
ATOM 745 C C . ALA A 1 96 ? 53.221 -19.280 -23.456 1.00 38.03 96 ALA A C 1
ATOM 747 O O . ALA A 1 96 ? 52.573 -19.736 -22.517 1.00 38.03 96 ALA A O 1
ATOM 748 N N . ASN A 1 97 ? 53.838 -18.102 -23.427 1.00 34.97 97 ASN A N 1
ATOM 749 C CA . ASN A 1 97 ? 53.928 -17.163 -22.315 1.00 34.97 97 ASN A CA 1
ATOM 750 C C . ASN A 1 97 ? 52.663 -17.028 -21.457 1.00 34.97 97 ASN A C 1
ATOM 752 O O . ASN A 1 97 ? 51.552 -16.889 -21.964 1.00 34.97 97 ASN A O 1
ATOM 756 N N . VAL A 1 98 ? 52.885 -16.939 -20.144 1.00 36.00 98 VAL A N 1
ATOM 757 C CA . VAL A 1 98 ? 51.914 -16.449 -19.166 1.00 36.00 98 VAL A CA 1
ATOM 758 C C . VAL A 1 98 ? 51.582 -14.999 -19.521 1.00 36.00 98 VAL A C 1
ATOM 760 O O . VAL A 1 98 ? 52.288 -14.068 -19.143 1.00 36.00 98 VAL A O 1
ATOM 763 N N . VAL A 1 99 ? 50.508 -14.805 -20.280 1.00 37.38 99 VAL A N 1
ATOM 764 C CA . VAL A 1 99 ? 49.851 -13.508 -20.394 1.00 37.38 99 VAL A CA 1
ATOM 765 C C . VAL A 1 99 ? 48.924 -13.423 -19.194 1.00 37.38 99 VAL A C 1
ATOM 767 O O . VAL A 1 99 ? 47.945 -14.160 -19.096 1.00 37.38 99 VAL A O 1
ATOM 770 N N . ALA A 1 100 ? 49.275 -12.551 -18.248 1.00 36.19 100 ALA A N 1
ATOM 771 C CA . ALA A 1 100 ? 48.331 -12.029 -17.276 1.00 36.19 100 ALA A CA 1
ATOM 772 C C . ALA A 1 100 ? 47.017 -11.737 -18.007 1.00 36.19 100 ALA A C 1
ATOM 774 O O . ALA A 1 100 ? 47.048 -11.021 -19.010 1.00 36.19 100 ALA A O 1
ATOM 775 N N . LEU A 1 101 ? 45.893 -12.285 -17.538 1.00 40.62 101 LEU A N 1
ATOM 776 C CA . LEU A 1 101 ? 44.573 -11.847 -17.984 1.00 40.62 101 LEU A CA 1
ATOM 777 C C . LEU A 1 101 ? 44.428 -10.385 -17.552 1.00 40.62 101 LEU A C 1
ATOM 779 O O . LEU A 1 101 ? 43.875 -10.062 -16.503 1.00 40.62 101 LEU A O 1
ATOM 783 N N . LYS A 1 102 ? 44.993 -9.489 -18.368 1.00 33.69 102 LYS A N 1
ATOM 784 C CA . LYS A 1 102 ? 44.479 -8.149 -18.564 1.00 33.69 102 LYS A CA 1
ATOM 785 C C . LYS A 1 102 ? 42.981 -8.342 -18.722 1.00 33.69 102 LYS A C 1
ATOM 787 O O . LYS A 1 102 ? 42.565 -9.220 -19.478 1.00 33.69 102 LYS A O 1
ATOM 792 N N . ALA A 1 103 ? 42.207 -7.554 -17.984 1.00 38.91 103 ALA A N 1
ATOM 793 C CA . ALA A 1 103 ? 40.837 -7.271 -18.363 1.00 38.91 103 ALA A CA 1
ATOM 794 C C . ALA A 1 103 ? 40.800 -7.198 -19.891 1.00 38.91 103 ALA A C 1
ATOM 796 O O . ALA A 1 103 ? 41.570 -6.413 -20.459 1.00 38.91 103 ALA A O 1
ATOM 797 N N . ASP A 1 104 ? 40.022 -8.075 -20.538 1.00 37.56 104 ASP A N 1
ATOM 798 C CA . ASP A 1 104 ? 39.759 -7.918 -21.961 1.00 37.56 104 ASP A CA 1
ATOM 799 C C . ASP A 1 104 ? 39.405 -6.448 -22.137 1.00 37.56 104 ASP A C 1
ATOM 801 O O . ASP A 1 104 ? 38.552 -5.916 -21.412 1.00 37.56 104 ASP A O 1
ATOM 805 N N . ALA A 1 105 ? 40.180 -5.765 -22.984 1.00 47.53 105 ALA A N 1
ATOM 806 C CA . ALA A 1 105 ? 39.954 -4.363 -23.273 1.00 47.53 105 ALA A CA 1
ATOM 807 C C . ALA A 1 105 ? 38.450 -4.197 -23.534 1.00 47.53 105 ALA A C 1
ATOM 809 O O . ALA A 1 105 ? 37.877 -5.089 -24.175 1.00 47.53 105 ALA A O 1
ATOM 810 N N . PRO A 1 106 ? 37.803 -3.128 -23.019 1.00 52.03 106 PRO A N 1
ATOM 811 C CA . PRO A 1 106 ? 36.384 -2.901 -23.260 1.00 52.03 106 PRO A CA 1
ATOM 812 C C . PRO A 1 106 ? 36.154 -3.157 -24.741 1.00 52.03 106 PRO A C 1
ATOM 814 O O . PRO A 1 106 ? 36.923 -2.587 -25.526 1.00 52.03 106 PRO A O 1
ATOM 817 N N . PRO A 1 107 ? 35.241 -4.072 -25.126 1.00 56.94 107 PRO A N 1
ATOM 818 C CA . PRO A 1 107 ? 35.171 -4.484 -26.511 1.00 56.94 107 PRO A CA 1
ATOM 819 C C . PRO A 1 107 ? 35.076 -3.197 -27.342 1.00 56.94 107 PRO A C 1
ATOM 821 O O . PRO A 1 107 ? 34.360 -2.249 -26.997 1.00 56.94 107 PRO A O 1
ATOM 824 N N . THR A 1 108 ? 35.989 -3.050 -28.294 1.00 56.66 108 THR A N 1
ATOM 825 C CA . THR A 1 108 ? 36.126 -1.794 -29.016 1.00 56.66 108 THR A CA 1
ATOM 826 C C . THR A 1 108 ? 34.948 -1.738 -29.957 1.00 56.66 108 THR A C 1
ATOM 828 O O . THR A 1 108 ? 34.911 -2.439 -30.965 1.00 56.66 108 THR A O 1
ATOM 831 N N . MET A 1 109 ? 33.944 -0.952 -29.575 1.00 60.12 109 MET A N 1
ATOM 832 C CA . MET A 1 109 ? 32.716 -0.804 -30.336 1.00 60.12 109 MET A CA 1
ATOM 833 C C . MET A 1 109 ? 33.075 -0.540 -31.801 1.00 60.12 109 MET A C 1
ATOM 835 O O . MET A 1 109 ? 33.815 0.409 -32.105 1.00 60.12 109 MET A O 1
ATOM 839 N N . THR A 1 110 ? 32.627 -1.412 -32.704 1.00 71.31 110 THR A N 1
ATOM 840 C CA . THR A 1 110 ? 32.913 -1.221 -34.124 1.00 71.31 110 THR A CA 1
ATOM 841 C C . THR A 1 110 ? 32.115 -0.011 -34.629 1.00 71.31 110 THR A C 1
ATOM 843 O O . THR A 1 110 ? 31.086 0.346 -34.046 1.00 71.31 110 THR A O 1
ATOM 846 N N . PRO A 1 111 ? 32.557 0.682 -35.693 1.00 67.19 111 PRO A N 1
ATOM 847 C CA . PRO A 1 111 ? 31.780 1.777 -36.277 1.00 67.19 111 PRO A CA 1
ATOM 848 C C . PRO A 1 111 ? 30.356 1.363 -36.687 1.00 67.19 111 PRO A C 1
ATOM 850 O O . PRO A 1 111 ? 29.443 2.178 -36.595 1.00 67.19 111 PRO A O 1
ATOM 853 N N . ALA A 1 112 ? 30.164 0.099 -37.079 1.00 69.50 112 ALA A N 1
ATOM 854 C CA . ALA A 1 112 ? 28.855 -0.463 -37.402 1.00 69.50 112 ALA A CA 1
ATOM 855 C C . ALA A 1 112 ? 27.974 -0.621 -36.150 1.00 69.50 112 ALA A C 1
ATOM 857 O O . ALA A 1 112 ? 26.827 -0.179 -36.151 1.00 69.50 112 ALA A O 1
ATOM 858 N N . ASP A 1 113 ? 28.525 -1.146 -35.050 1.00 69.94 113 ASP A N 1
ATOM 859 C CA . ASP A 1 113 ? 27.798 -1.261 -33.775 1.00 69.94 113 ASP A CA 1
ATOM 860 C C . ASP A 1 113 ? 27.422 0.118 -33.218 1.00 69.94 113 ASP A C 1
ATOM 862 O O . ASP A 1 113 ? 26.313 0.308 -32.718 1.00 69.94 113 ASP A O 1
ATOM 866 N N . ARG A 1 114 ? 28.307 1.114 -33.385 1.00 77.12 114 ARG A N 1
ATOM 867 C CA . ARG A 1 114 ? 28.023 2.520 -33.056 1.00 77.12 114 ARG A CA 1
ATOM 868 C C . ARG A 1 114 ? 26.791 3.044 -33.780 1.00 77.12 114 ARG A C 1
ATOM 870 O O . ARG A 1 114 ? 25.945 3.671 -33.152 1.00 77.12 114 ARG A O 1
ATOM 877 N N . GLN A 1 115 ? 26.698 2.803 -35.086 1.00 77.12 115 GLN A N 1
ATOM 878 C CA . GLN A 1 115 ? 25.577 3.274 -35.898 1.00 77.12 115 GLN A CA 1
ATOM 879 C C . GLN A 1 115 ? 24.264 2.589 -35.512 1.00 77.12 115 GLN A C 1
ATOM 881 O O . GLN A 1 115 ? 23.238 3.260 -35.424 1.00 77.12 115 GLN A O 1
ATOM 886 N N . ILE A 1 116 ? 24.299 1.285 -35.224 1.00 77.94 116 ILE A N 1
ATOM 887 C CA . ILE A 1 116 ? 23.112 0.522 -34.812 1.00 77.94 116 ILE A CA 1
ATOM 888 C C . ILE A 1 116 ? 22.608 1.001 -33.446 1.00 77.94 116 ILE A C 1
ATOM 890 O O . ILE A 1 116 ? 21.415 1.257 -33.284 1.00 77.94 116 ILE A O 1
ATOM 894 N N . VAL A 1 117 ? 23.507 1.174 -32.472 1.00 81.50 117 VAL A N 1
ATOM 895 C CA . VAL A 1 117 ? 23.147 1.684 -31.142 1.00 81.50 117 VAL A CA 1
ATOM 896 C C . VAL A 1 117 ? 22.653 3.130 -31.224 1.00 81.50 117 VAL A C 1
ATOM 898 O O . VAL A 1 117 ? 21.643 3.455 -30.608 1.00 81.50 117 VAL A O 1
ATOM 901 N N . PHE A 1 118 ? 23.300 3.983 -32.023 1.00 83.12 118 PHE A N 1
ATOM 902 C CA . PHE A 1 118 ? 22.865 5.365 -32.243 1.00 83.12 118 PHE A CA 1
ATOM 903 C C . PHE A 1 118 ? 21.452 5.438 -32.831 1.00 83.12 118 PHE A C 1
ATOM 905 O O . PHE A 1 118 ? 20.605 6.140 -32.283 1.00 83.12 118 PHE A O 1
ATOM 912 N N . ALA A 1 119 ? 21.185 4.688 -33.905 1.00 84.25 119 ALA A N 1
ATOM 913 C CA . ALA A 1 119 ? 19.866 4.647 -34.529 1.00 84.25 119 ALA A CA 1
ATOM 914 C C . ALA A 1 119 ? 18.801 4.190 -33.524 1.00 84.25 119 ALA A C 1
ATOM 916 O O . ALA A 1 119 ? 17.757 4.822 -33.387 1.00 84.25 119 ALA A O 1
ATOM 917 N N . ARG A 1 120 ? 19.113 3.152 -32.739 1.00 83.94 120 ARG A N 1
ATOM 918 C CA . ARG A 1 120 ? 18.181 2.600 -31.755 1.00 83.94 120 ARG A CA 1
ATOM 919 C C . ARG A 1 120 ? 17.889 3.540 -30.590 1.00 83.94 120 ARG A C 1
ATOM 921 O O . ARG A 1 120 ? 16.760 3.570 -30.113 1.00 83.94 120 ARG A O 1
ATOM 928 N N . ILE A 1 121 ? 18.887 4.285 -30.112 1.00 84.62 121 ILE A N 1
ATOM 929 C CA . ILE A 1 121 ? 18.667 5.328 -29.101 1.00 84.62 121 ILE A CA 1
ATOM 930 C C . ILE A 1 121 ? 17.801 6.437 -29.708 1.00 84.62 121 ILE A C 1
ATOM 932 O O . ILE A 1 121 ? 16.840 6.856 -29.072 1.00 84.62 121 ILE A O 1
ATOM 936 N N . GLY A 1 122 ? 18.077 6.850 -30.949 1.00 83.69 122 GLY A N 1
ATOM 937 C CA . GLY A 1 122 ? 17.309 7.876 -31.657 1.00 83.69 122 GLY A CA 1
ATOM 938 C C . GLY A 1 122 ? 15.820 7.554 -31.804 1.00 83.69 122 GLY A C 1
ATOM 939 O O . GLY A 1 122 ? 14.998 8.452 -31.643 1.00 83.69 122 GLY A O 1
ATOM 940 N N . ASP A 1 123 ? 15.462 6.284 -32.011 1.00 84.75 123 ASP A N 1
ATOM 941 C CA . ASP A 1 123 ? 14.061 5.843 -32.107 1.00 84.75 123 ASP A CA 1
ATOM 942 C C . ASP A 1 123 ? 13.243 6.134 -30.835 1.00 84.75 123 ASP A C 1
ATOM 944 O O . ASP A 1 123 ? 12.028 6.329 -30.905 1.00 84.75 123 ASP A O 1
ATOM 948 N N . PHE A 1 124 ? 13.891 6.143 -29.663 1.00 80.69 124 PHE A N 1
ATOM 949 C CA . PHE A 1 124 ? 13.207 6.223 -28.367 1.00 80.69 124 PHE A CA 1
ATOM 950 C C . PHE A 1 124 ? 13.644 7.394 -27.494 1.00 80.69 124 PHE A C 1
ATOM 952 O O . PHE A 1 124 ? 13.094 7.557 -26.404 1.00 80.69 124 PHE A O 1
ATOM 959 N N . TYR A 1 125 ? 14.598 8.210 -27.930 1.00 81.06 125 TYR A N 1
ATOM 960 C CA . TYR A 1 125 ? 15.116 9.336 -27.164 1.00 81.06 125 TYR A CA 1
ATOM 961 C C . TYR A 1 125 ? 14.536 10.657 -27.683 1.00 81.06 125 TYR A C 1
ATOM 963 O O . TYR A 1 125 ? 14.850 11.100 -28.786 1.00 81.06 125 TYR A O 1
ATOM 971 N N . SER A 1 126 ? 13.703 11.323 -26.879 1.00 75.25 126 SER A N 1
ATOM 972 C CA . SER A 1 126 ? 13.027 12.568 -27.266 1.00 75.25 126 SER A CA 1
ATOM 973 C C . SER A 1 126 ? 13.629 13.784 -26.561 1.00 75.25 126 SER A C 1
ATOM 975 O O . SER A 1 126 ? 13.009 14.333 -25.653 1.00 75.25 126 SER A O 1
ATOM 977 N N . GLY A 1 127 ? 14.840 14.195 -26.949 1.00 69.38 127 GLY A N 1
ATOM 978 C CA . GLY A 1 127 ? 15.497 15.463 -26.564 1.00 69.38 127 GLY A CA 1
ATOM 979 C C . GLY A 1 127 ? 15.862 15.665 -25.080 1.00 69.38 127 GLY A C 1
ATOM 980 O O . GLY A 1 127 ? 16.900 16.243 -24.781 1.00 69.38 127 GLY A O 1
ATOM 981 N N . HIS A 1 128 ? 15.048 15.176 -24.148 1.00 68.25 128 HIS A N 1
ATOM 982 C CA . HIS A 1 128 ? 15.157 15.354 -22.700 1.00 68.25 128 HIS A CA 1
ATOM 983 C C . HIS A 1 128 ? 15.264 14.017 -21.946 1.00 68.25 128 HIS A C 1
ATOM 985 O O . HIS A 1 128 ? 15.317 14.014 -20.717 1.00 68.25 128 HIS A O 1
ATOM 991 N N . GLY A 1 129 ? 15.268 12.891 -22.666 1.00 76.62 129 GLY A N 1
ATOM 992 C CA . GLY A 1 129 ? 15.360 11.548 -22.101 1.00 76.62 129 GLY A CA 1
ATOM 993 C C . GLY A 1 129 ? 14.686 10.483 -22.962 1.00 76.62 129 GLY A C 1
ATOM 994 O O . GLY A 1 129 ? 14.136 10.766 -24.032 1.00 76.62 129 GLY A O 1
ATOM 995 N N . TYR A 1 130 ? 14.711 9.246 -22.472 1.00 79.50 130 TYR A N 1
ATOM 996 C CA . TYR A 1 130 ? 13.996 8.137 -23.099 1.00 79.50 130 TYR A CA 1
ATOM 997 C C . TYR A 1 130 ? 12.473 8.242 -22.952 1.00 79.50 130 TYR A C 1
ATOM 999 O O . TYR A 1 130 ? 11.932 8.637 -21.919 1.00 79.50 130 TYR A O 1
ATOM 1007 N N . THR A 1 131 ? 11.771 7.783 -23.981 1.00 73.94 131 THR A N 1
ATOM 1008 C CA . THR A 1 131 ? 10.309 7.704 -24.046 1.00 73.94 131 THR A CA 1
ATOM 1009 C C . THR A 1 131 ? 9.812 6.281 -23.818 1.00 73.94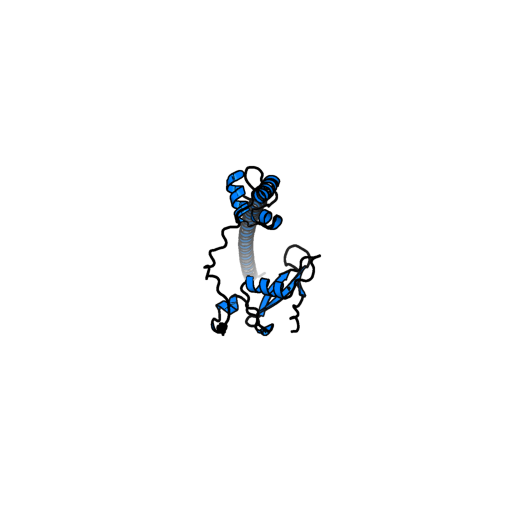 131 THR A C 1
ATOM 1011 O O . THR A 1 131 ? 10.577 5.321 -23.867 1.00 73.94 131 THR A O 1
ATOM 1014 N N . GLN A 1 132 ? 8.510 6.126 -23.547 1.00 70.94 132 GLN A N 1
ATOM 1015 C CA . GLN A 1 132 ? 7.824 4.822 -23.485 1.00 70.94 132 GLN A CA 1
ATOM 1016 C C . GLN A 1 132 ? 8.459 3.815 -22.499 1.00 70.94 132 GLN A C 1
ATOM 1018 O O . GLN A 1 132 ? 8.386 2.597 -22.670 1.00 70.94 132 GLN A O 1
ATOM 1023 N N . GLY A 1 133 ? 9.111 4.326 -21.451 1.00 72.25 133 GLY A N 1
ATOM 1024 C CA . GLY A 1 133 ? 9.803 3.518 -20.454 1.00 72.25 133 GLY A CA 1
ATOM 1025 C C . GLY A 1 133 ? 11.037 2.779 -20.976 1.00 72.25 133 GLY A C 1
ATOM 1026 O O . GLY A 1 133 ? 11.411 1.759 -20.384 1.00 72.25 133 GLY A O 1
ATOM 1027 N N . TRP A 1 134 ? 11.636 3.238 -22.077 1.00 79.00 134 TRP A N 1
ATOM 1028 C CA . TRP A 1 134 ? 12.964 2.812 -22.510 1.00 79.00 134 TRP A CA 1
ATOM 1029 C C . TRP A 1 134 ? 14.041 3.346 -21.561 1.00 79.00 134 TRP A C 1
ATOM 1031 O O . TRP A 1 134 ? 13.854 4.346 -20.878 1.00 79.00 134 TRP A O 1
ATOM 1041 N N . THR A 1 135 ? 15.138 2.605 -21.458 1.00 82.94 135 THR A N 1
ATOM 1042 C CA . THR A 1 135 ? 16.313 2.921 -20.634 1.00 82.94 135 THR A CA 1
ATOM 1043 C C . THR A 1 135 ? 17.538 2.311 -21.299 1.00 82.94 135 THR A C 1
ATOM 1045 O O . THR A 1 135 ? 17.395 1.392 -22.118 1.00 82.94 135 THR A O 1
ATOM 1048 N N . ASP A 1 136 ? 18.742 2.712 -20.886 1.00 81.94 136 ASP A N 1
ATOM 1049 C CA . ASP A 1 136 ? 19.983 2.132 -21.426 1.00 81.94 136 ASP A CA 1
ATOM 1050 C C . ASP A 1 136 ? 20.024 0.607 -21.262 1.00 81.94 136 ASP A C 1
ATOM 1052 O O . ASP A 1 136 ? 20.520 -0.126 -22.119 1.00 81.94 136 ASP A O 1
ATOM 1056 N N . LYS A 1 137 ? 19.444 0.105 -20.162 1.00 84.19 137 LYS A N 1
ATOM 1057 C CA . LYS A 1 137 ? 19.328 -1.333 -19.893 1.00 84.19 137 LYS A CA 1
ATOM 1058 C C . LYS A 1 137 ? 18.445 -2.047 -20.908 1.00 84.19 137 LYS A C 1
ATOM 1060 O O . LYS A 1 137 ? 18.777 -3.162 -21.303 1.00 84.19 137 LYS A O 1
ATOM 1065 N N . LYS A 1 138 ? 17.320 -1.447 -21.305 1.00 83.25 138 LYS A N 1
ATOM 1066 C CA . LYS A 1 138 ? 16.422 -2.049 -22.299 1.00 83.25 138 LYS A CA 1
ATOM 1067 C C . LYS A 1 138 ? 17.044 -2.022 -23.690 1.00 83.25 138 LYS A C 1
ATOM 1069 O O . LYS A 1 138 ? 16.994 -3.042 -24.364 1.00 83.25 138 LYS A O 1
ATOM 1074 N N . VAL A 1 139 ? 17.685 -0.917 -24.072 1.00 84.25 139 VAL A N 1
ATOM 1075 C CA . VAL A 1 139 ? 18.389 -0.805 -25.361 1.00 84.25 139 VAL A CA 1
ATOM 1076 C C . VAL A 1 139 ? 19.550 -1.803 -25.443 1.00 84.25 139 VAL A C 1
ATOM 1078 O O . VAL A 1 139 ? 19.664 -2.532 -26.425 1.00 84.25 139 VAL A O 1
ATOM 1081 N N . GLY A 1 140 ? 20.363 -1.918 -24.387 1.00 85.56 140 GLY A N 1
ATOM 1082 C CA . GLY A 1 140 ? 21.460 -2.891 -24.336 1.00 85.56 140 GLY A CA 1
ATOM 1083 C C . GLY A 1 140 ? 20.978 -4.344 -24.386 1.00 85.56 140 GLY A C 1
ATOM 1084 O O . GLY A 1 140 ? 21.573 -5.169 -25.074 1.00 85.56 140 GLY A O 1
ATOM 1085 N N . ALA A 1 141 ? 19.867 -4.659 -23.712 1.00 86.12 141 ALA A N 1
ATOM 1086 C CA . ALA A 1 141 ? 19.264 -5.990 -23.762 1.00 86.12 141 ALA A CA 1
ATOM 1087 C C . ALA A 1 141 ? 18.658 -6.328 -25.136 1.00 86.12 141 ALA A C 1
ATOM 1089 O O . ALA A 1 141 ? 18.711 -7.484 -25.545 1.00 86.12 141 ALA A O 1
ATOM 1090 N N . ASP A 1 142 ? 18.091 -5.339 -25.829 1.00 84.19 142 ASP A N 1
ATOM 1091 C CA . ASP A 1 142 ? 17.475 -5.491 -27.152 1.00 84.19 142 ASP A CA 1
ATOM 1092 C C . ASP A 1 142 ? 18.525 -5.720 -28.250 1.00 84.19 142 ASP A C 1
ATOM 1094 O O . ASP A 1 142 ? 18.381 -6.614 -29.079 1.00 84.19 142 ASP A O 1
ATOM 1098 N N . LEU A 1 143 ? 19.631 -4.971 -28.198 1.00 83.31 143 LEU A N 1
ATOM 1099 C CA . LEU A 1 143 ? 20.742 -5.088 -29.148 1.00 83.31 143 LEU A CA 1
ATOM 1100 C C . LEU A 1 143 ? 21.802 -6.125 -28.735 1.00 83.31 143 LEU A C 1
ATOM 1102 O O . LEU A 1 143 ? 22.740 -6.376 -29.486 1.00 83.31 143 LEU A O 1
ATOM 1106 N N . ASN A 1 144 ? 21.663 -6.731 -27.551 1.00 80.25 144 ASN A N 1
ATOM 1107 C CA . ASN A 1 144 ? 22.646 -7.634 -26.943 1.00 80.25 144 ASN A CA 1
ATOM 1108 C C . ASN A 1 144 ? 24.062 -7.021 -26.858 1.00 80.25 144 ASN A C 1
ATOM 1110 O O . ASN A 1 144 ? 25.068 -7.693 -27.089 1.00 80.25 144 ASN A O 1
ATOM 1114 N N . VAL A 1 145 ? 24.131 -5.735 -26.509 1.00 82.25 145 VAL A N 1
ATOM 1115 C CA . VAL A 1 145 ? 25.378 -4.974 -26.335 1.00 82.25 145 VAL A CA 1
ATOM 1116 C C . VAL A 1 145 ? 25.555 -4.544 -24.875 1.00 82.25 145 VAL A C 1
ATOM 1118 O O . VAL A 1 145 ? 24.571 -4.401 -24.140 1.00 82.25 145 VAL A O 1
ATOM 1121 N N . PRO A 1 146 ? 26.796 -4.301 -24.416 1.00 84.19 146 PRO A N 1
ATOM 1122 C CA . PRO A 1 146 ? 27.035 -3.774 -23.080 1.00 84.19 146 PRO A CA 1
ATOM 1123 C C . PRO A 1 146 ? 26.299 -2.448 -22.838 1.00 84.19 146 PRO A C 1
ATOM 1125 O O . PRO A 1 146 ? 26.421 -1.502 -23.612 1.00 84.19 146 PRO A O 1
ATOM 1128 N N . VAL A 1 147 ? 25.602 -2.341 -21.701 1.00 82.75 147 VAL A N 1
ATOM 1129 C CA . VAL A 1 147 ? 24.886 -1.114 -21.282 1.00 82.75 147 VAL A CA 1
ATOM 1130 C C . VAL A 1 147 ? 25.828 0.097 -21.206 1.00 82.75 147 VAL A C 1
ATOM 1132 O O . VAL A 1 147 ? 25.410 1.224 -21.448 1.00 82.75 147 VAL A O 1
ATOM 1135 N N . ALA A 1 148 ? 27.115 -0.134 -20.924 1.00 81.19 148 ALA A N 1
ATOM 1136 C CA . ALA A 1 148 ? 28.142 0.905 -20.918 1.00 81.19 148 ALA A CA 1
ATOM 1137 C C . ALA A 1 148 ? 28.314 1.588 -22.287 1.00 81.19 148 ALA A C 1
ATOM 1139 O O . ALA A 1 148 ? 28.474 2.801 -22.323 1.00 81.19 148 ALA A O 1
ATOM 1140 N N . TRP A 1 149 ? 28.215 0.847 -23.397 1.00 82.31 149 TRP A N 1
ATOM 1141 C CA . TRP A 1 149 ? 28.308 1.423 -24.746 1.00 82.31 149 TRP A CA 1
ATOM 1142 C C . TRP A 1 149 ? 27.103 2.292 -25.081 1.00 82.31 149 TRP A C 1
ATOM 1144 O O . TRP A 1 149 ? 27.245 3.365 -25.659 1.00 82.31 149 TRP A O 1
ATOM 1154 N N . VAL A 1 150 ? 25.912 1.833 -24.691 1.00 82.75 150 VAL A N 1
ATOM 1155 C CA . VAL A 1 150 ? 24.667 2.588 -24.865 1.00 82.75 150 VAL A CA 1
ATOM 1156 C C . VAL A 1 150 ? 24.744 3.895 -24.082 1.00 82.75 150 VAL A C 1
ATOM 1158 O O . VAL A 1 150 ? 24.455 4.950 -24.634 1.00 82.75 150 VAL A O 1
ATOM 1161 N N . ARG A 1 151 ? 25.221 3.835 -22.832 1.00 83.69 151 ARG A N 1
ATOM 1162 C CA . ARG A 1 151 ? 25.448 5.014 -21.994 1.00 83.69 151 ARG A CA 1
ATOM 1163 C C . ARG A 1 151 ? 26.468 5.975 -22.606 1.00 83.69 151 ARG A C 1
ATOM 1165 O O . ARG A 1 151 ? 26.202 7.167 -22.642 1.00 83.69 151 ARG A O 1
ATOM 1172 N N . GLU A 1 152 ? 27.598 5.471 -23.098 1.00 82.88 152 GLU A N 1
ATOM 1173 C CA . GLU A 1 152 ? 28.645 6.289 -23.722 1.00 82.88 152 GLU A CA 1
ATOM 1174 C C . GLU A 1 152 ? 28.133 7.011 -24.979 1.00 82.88 152 GLU A C 1
ATOM 1176 O O . GLU A 1 152 ? 28.322 8.218 -25.116 1.00 82.88 152 GLU A O 1
ATOM 1181 N N . ILE A 1 153 ? 27.416 6.310 -25.867 1.00 83.06 153 ILE A N 1
ATOM 1182 C CA . ILE A 1 153 ? 26.811 6.924 -27.060 1.00 83.06 153 ILE A CA 1
ATOM 1183 C C . ILE A 1 153 ? 25.725 7.922 -26.670 1.00 83.06 153 ILE A C 1
ATOM 1185 O O . ILE A 1 153 ? 25.653 9.003 -27.254 1.00 83.06 153 ILE A O 1
ATOM 1189 N N . ARG A 1 154 ? 24.878 7.574 -25.697 1.00 84.56 154 ARG A N 1
ATOM 1190 C CA . ARG A 1 154 ? 23.816 8.456 -25.221 1.00 84.56 154 ARG A CA 1
ATOM 1191 C C . ARG A 1 154 ? 24.403 9.740 -24.642 1.00 84.56 154 ARG A C 1
ATOM 1193 O O . ARG A 1 154 ? 24.020 10.813 -25.090 1.00 84.56 154 ARG A O 1
ATOM 1200 N N . ASP A 1 155 ? 25.369 9.642 -23.731 1.00 83.44 155 ASP A N 1
ATOM 1201 C CA . ASP A 1 155 ? 26.014 10.799 -23.102 1.00 83.44 155 ASP A CA 1
ATOM 1202 C C . ASP A 1 155 ? 26.747 11.676 -24.144 1.00 83.44 155 ASP A C 1
ATOM 1204 O O . ASP A 1 155 ? 26.702 12.900 -24.048 1.00 83.44 155 ASP A O 1
ATOM 1208 N N . MET A 1 156 ? 27.371 11.072 -25.166 1.00 78.62 156 MET A N 1
ATOM 1209 C CA . MET A 1 156 ? 28.126 11.787 -26.206 1.00 78.62 156 MET A CA 1
ATOM 1210 C C . MET A 1 156 ? 27.247 12.440 -27.289 1.00 78.62 156 MET A C 1
ATOM 1212 O O . MET A 1 156 ? 27.615 13.495 -27.801 1.00 78.62 156 MET A O 1
ATOM 1216 N N . MET A 1 157 ? 26.117 11.825 -27.664 1.00 76.81 157 MET A N 1
ATOM 1217 C CA . MET A 1 157 ? 25.327 12.232 -28.842 1.00 76.81 157 MET A CA 1
ATOM 1218 C C . MET A 1 157 ? 23.911 12.735 -28.529 1.00 76.81 157 MET A C 1
ATOM 1220 O O . MET A 1 157 ? 23.334 13.438 -29.355 1.00 76.81 157 MET A O 1
ATOM 1224 N N . PHE A 1 158 ? 23.338 12.383 -27.375 1.00 76.44 158 PHE A N 1
ATOM 1225 C CA . PHE A 1 158 ? 21.936 12.664 -27.034 1.00 76.44 158 PHE A CA 1
ATOM 1226 C C . PHE A 1 158 ? 21.765 13.449 -25.724 1.00 76.44 158 PHE A C 1
ATOM 1228 O O . PHE A 1 158 ? 20.882 14.302 -25.633 1.00 76.44 158 PHE A O 1
ATOM 1235 N N . GLY A 1 159 ? 22.598 13.188 -24.713 1.00 73.44 159 GLY A N 1
ATOM 1236 C CA . GLY A 1 159 ? 22.534 13.809 -23.390 1.00 73.44 159 GLY A CA 1
ATOM 1237 C C . GLY A 1 159 ? 22.218 12.823 -22.251 1.00 73.44 159 GLY A C 1
ATOM 1238 O O . GLY A 1 159 ? 22.311 11.608 -22.432 1.00 73.44 159 GLY A O 1
ATOM 1239 N N . PRO A 1 160 ? 21.897 13.318 -21.042 1.00 74.38 160 PRO A N 1
ATOM 1240 C CA . PRO A 1 160 ? 21.653 12.474 -19.869 1.00 74.38 160 PRO A CA 1
ATOM 1241 C C . PRO A 1 160 ? 20.415 11.581 -20.048 1.00 74.38 160 PRO A C 1
ATOM 1243 O O . PRO A 1 160 ? 19.526 11.897 -20.823 1.00 74.38 160 PRO A O 1
ATOM 1246 N N . GLU A 1 161 ? 20.322 10.476 -19.298 1.00 64.69 161 GLU A N 1
ATOM 1247 C CA . GLU A 1 161 ? 19.252 9.462 -19.451 1.00 64.69 161 GLU A CA 1
ATOM 1248 C C . GLU A 1 161 ? 17.834 10.062 -19.346 1.00 64.69 161 GLU A C 1
ATOM 1250 O O . GLU A 1 161 ? 16.879 9.519 -19.908 1.00 64.69 161 GLU A O 1
ATOM 1255 N N . GLY A 1 162 ? 17.725 11.223 -18.690 1.00 64.38 162 GLY A N 1
ATOM 1256 C CA . GLY A 1 162 ? 16.472 11.897 -18.382 1.00 64.38 162 GLY A CA 1
ATOM 1257 C C . GLY A 1 162 ? 15.693 11.147 -17.305 1.00 64.38 162 GLY A C 1
ATOM 1258 O O . GLY A 1 162 ? 16.032 10.021 -16.936 1.00 64.38 162 GLY A O 1
ATOM 1259 N N . SER A 1 163 ? 14.647 11.774 -16.768 1.00 59.12 163 SER A N 1
ATOM 1260 C CA . SER A 1 163 ? 13.694 11.035 -15.938 1.00 59.12 163 SER A CA 1
ATOM 1261 C C . SER A 1 163 ? 12.708 10.305 -16.843 1.00 59.12 163 SER A C 1
ATOM 1263 O O . SER A 1 163 ? 12.244 10.855 -17.840 1.00 59.12 163 SER A O 1
ATOM 1265 N N . ASN A 1 164 ? 12.401 9.050 -16.520 1.00 69.00 164 ASN A N 1
ATOM 1266 C CA . ASN A 1 164 ? 11.417 8.269 -17.259 1.00 69.00 164 ASN A CA 1
ATOM 1267 C C . ASN A 1 164 ? 10.015 8.846 -16.980 1.00 69.00 164 ASN A C 1
ATOM 1269 O O . ASN A 1 164 ? 9.578 8.782 -15.829 1.00 69.00 164 ASN A O 1
ATOM 1273 N N . PRO A 1 165 ? 9.267 9.324 -17.994 1.00 72.25 165 PRO A N 1
ATOM 1274 C CA . PRO A 1 165 ? 7.951 9.931 -17.784 1.00 72.25 165 PRO A CA 1
ATOM 1275 C C . PRO A 1 165 ? 6.957 9.030 -17.034 1.00 72.25 165 PRO A C 1
ATOM 1277 O O . PRO A 1 165 ? 6.164 9.524 -16.238 1.00 72.25 165 PRO A O 1
ATOM 1280 N N . LEU A 1 166 ? 7.036 7.705 -17.224 1.00 73.00 166 LEU A N 1
ATOM 1281 C CA . LEU A 1 166 ? 6.201 6.741 -16.496 1.00 73.00 166 LEU A CA 1
ATOM 1282 C C . LEU A 1 166 ? 6.595 6.626 -15.021 1.00 73.00 166 LEU A C 1
ATOM 1284 O O . LEU A 1 166 ? 5.739 6.394 -14.172 1.00 73.00 166 LEU A O 1
ATOM 1288 N N . LEU A 1 167 ? 7.886 6.763 -14.711 1.00 72.56 167 LEU A N 1
ATOM 1289 C CA . LEU A 1 167 ? 8.358 6.778 -13.329 1.00 72.56 167 LEU A CA 1
ATOM 1290 C C . LEU A 1 167 ? 7.920 8.070 -12.636 1.00 72.56 167 LEU A C 1
ATOM 1292 O O . LEU A 1 167 ? 7.458 8.014 -11.504 1.00 72.56 167 LEU A O 1
ATOM 1296 N N . ASP A 1 168 ? 8.001 9.208 -13.323 1.00 78.44 168 ASP A N 1
ATOM 1297 C CA . ASP A 1 168 ? 7.537 10.489 -12.784 1.00 78.44 168 ASP A CA 1
ATOM 1298 C C . ASP A 1 168 ? 6.027 10.484 -12.527 1.00 78.44 168 ASP A C 1
ATOM 1300 O O . ASP A 1 168 ? 5.571 10.957 -11.486 1.00 78.44 168 ASP A O 1
ATOM 1304 N N . GLU A 1 169 ? 5.242 9.940 -13.458 1.00 83.81 169 GLU A N 1
ATOM 1305 C CA . GLU A 1 169 ? 3.798 9.774 -13.295 1.00 83.81 169 GLU A CA 1
ATOM 1306 C C . GLU A 1 169 ? 3.473 8.827 -12.137 1.00 83.81 169 GLU A C 1
ATOM 1308 O O . GLU A 1 169 ? 2.645 9.158 -11.286 1.00 83.81 169 GLU A O 1
ATOM 1313 N N . PHE A 1 170 ? 4.184 7.700 -12.039 1.00 83.69 170 PHE A N 1
ATOM 1314 C CA . PHE A 1 170 ? 4.047 6.769 -10.924 1.00 83.69 170 PHE A CA 1
ATOM 1315 C C . PHE A 1 170 ? 4.367 7.434 -9.581 1.00 83.69 170 PHE A C 1
ATOM 1317 O O . PHE A 1 170 ? 3.571 7.330 -8.655 1.00 83.69 170 PHE A O 1
ATOM 1324 N N . LEU A 1 171 ? 5.485 8.156 -9.469 1.00 84.69 171 LEU A N 1
ATOM 1325 C CA . LEU A 1 171 ? 5.884 8.831 -8.231 1.00 84.69 171 LEU A CA 1
ATOM 1326 C C . LEU A 1 171 ? 4.904 9.946 -7.847 1.00 84.69 171 LEU A C 1
ATOM 1328 O O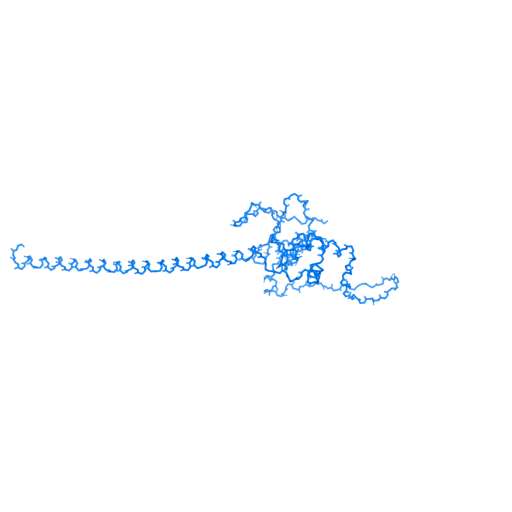 . LEU A 1 171 ? 4.583 10.110 -6.670 1.00 84.69 171 LEU A O 1
ATOM 1332 N N . LYS A 1 172 ? 4.373 10.688 -8.828 1.00 90.56 172 LYS A N 1
ATOM 1333 C CA . LYS A 1 172 ? 3.300 11.668 -8.595 1.00 90.56 172 LYS A CA 1
ATOM 1334 C C . LYS A 1 172 ? 2.029 10.993 -8.084 1.00 90.56 172 LYS A C 1
ATOM 1336 O O . LYS A 1 172 ? 1.441 11.481 -7.117 1.00 90.56 172 LYS A O 1
ATOM 1341 N N . GLY A 1 173 ? 1.630 9.884 -8.706 1.00 93.06 173 GLY A N 1
ATOM 1342 C CA . GLY A 1 173 ? 0.477 9.084 -8.296 1.00 93.06 173 GLY A CA 1
ATOM 1343 C C . GLY A 1 173 ? 0.649 8.501 -6.895 1.00 93.06 173 GLY A C 1
ATOM 1344 O O . GLY A 1 173 ? -0.241 8.641 -6.061 1.00 93.06 173 GLY A O 1
ATOM 1345 N N . GLN A 1 174 ? 1.822 7.943 -6.598 1.00 92.31 174 GLN A N 1
ATOM 1346 C CA . GLN A 1 174 ? 2.176 7.424 -5.280 1.00 92.31 174 GLN A CA 1
ATOM 1347 C C . GLN A 1 174 ? 2.083 8.518 -4.213 1.00 92.31 174 GLN A C 1
ATOM 1349 O O . GLN A 1 174 ? 1.409 8.334 -3.204 1.00 92.31 174 GLN A O 1
ATOM 1354 N N . ALA A 1 175 ? 2.686 9.684 -4.455 1.00 93.81 175 ALA A N 1
ATOM 1355 C CA . ALA A 1 175 ? 2.640 10.791 -3.506 1.00 93.81 175 ALA A CA 1
ATOM 1356 C C . ALA A 1 175 ? 1.211 11.328 -3.294 1.00 93.81 175 ALA A C 1
ATOM 1358 O O . ALA A 1 175 ? 0.878 11.780 -2.200 1.00 93.81 175 ALA A O 1
ATOM 1359 N N . ALA A 1 176 ? 0.360 11.314 -4.326 1.00 95.44 176 ALA A N 1
ATOM 1360 C CA . ALA A 1 176 ? -1.051 11.679 -4.194 1.00 95.44 176 ALA A CA 1
ATOM 1361 C C . ALA A 1 176 ? -1.822 10.656 -3.352 1.00 95.44 176 ALA A C 1
ATOM 1363 O O . ALA A 1 176 ? -2.503 11.040 -2.403 1.00 95.44 176 ALA A O 1
ATOM 1364 N N . PHE A 1 177 ? -1.636 9.369 -3.637 1.00 95.12 177 PHE A N 1
ATOM 1365 C CA . PHE A 1 177 ? -2.255 8.282 -2.889 1.00 95.12 177 PHE A CA 1
ATOM 1366 C C . PHE A 1 177 ? -1.842 8.287 -1.412 1.00 95.12 177 PHE A C 1
ATOM 1368 O O . PHE A 1 177 ? -2.689 8.190 -0.530 1.00 95.12 177 PHE A O 1
ATOM 1375 N N . GLU A 1 178 ? -0.555 8.474 -1.114 1.00 95.19 178 GLU A N 1
ATOM 1376 C CA . GLU A 1 178 ? -0.055 8.556 0.263 1.00 95.19 178 GLU A CA 1
ATOM 1377 C C . GLU A 1 178 ? -0.686 9.723 1.040 1.00 95.19 178 GLU A C 1
ATOM 1379 O O . GLU A 1 178 ? -1.034 9.567 2.214 1.00 95.19 178 GLU A O 1
ATOM 1384 N N . ARG A 1 179 ? -0.909 10.873 0.385 1.00 97.12 179 ARG A N 1
ATOM 1385 C CA . ARG A 1 179 ? -1.637 12.000 0.992 1.00 97.12 179 ARG A CA 1
ATOM 1386 C C . ARG A 1 179 ? -3.094 11.650 1.282 1.00 97.12 179 ARG A C 1
ATOM 1388 O O . ARG A 1 179 ? -3.577 11.956 2.369 1.00 97.12 179 ARG A O 1
ATOM 1395 N N . GLU A 1 180 ? -3.787 11.009 0.346 1.00 96.69 180 GLU A N 1
ATOM 1396 C CA . GLU A 1 180 ? -5.180 10.591 0.544 1.00 96.69 180 GLU A CA 1
ATOM 1397 C C . GLU A 1 180 ? -5.310 9.572 1.680 1.00 96.69 180 GLU A C 1
ATOM 1399 O O . GLU A 1 180 ? -6.161 9.725 2.558 1.00 96.69 180 GLU A O 1
ATOM 1404 N N . VAL A 1 181 ? -4.416 8.583 1.730 1.00 97.88 181 VAL A N 1
ATOM 1405 C CA . VAL A 1 181 ? -4.358 7.607 2.825 1.00 97.88 181 VAL A CA 1
ATOM 1406 C C . VAL A 1 181 ? -4.144 8.309 4.164 1.00 97.88 181 VAL A C 1
ATOM 1408 O O . VAL A 1 181 ? -4.852 8.007 5.126 1.00 97.88 181 VAL A O 1
ATOM 1411 N N . ALA A 1 182 ? -3.222 9.273 4.241 1.00 97.88 182 ALA A N 1
ATOM 1412 C CA . ALA A 1 182 ? -2.986 10.032 5.466 1.00 97.88 182 ALA A CA 1
ATOM 1413 C C . ALA A 1 182 ? -4.245 10.790 5.933 1.00 97.88 182 ALA A C 1
ATOM 1415 O O . ALA A 1 182 ? -4.590 10.737 7.115 1.00 97.88 182 ALA A O 1
ATOM 1416 N N . ILE A 1 183 ? -4.975 11.425 5.009 1.00 98.06 183 ILE A N 1
ATOM 1417 C CA . ILE A 1 183 ? -6.234 12.133 5.305 1.00 98.06 183 ILE A CA 1
ATOM 1418 C C . ILE A 1 183 ? -7.302 11.170 5.837 1.00 98.06 183 ILE A C 1
ATOM 1420 O O . ILE A 1 183 ? -7.983 11.474 6.822 1.00 98.06 183 ILE A O 1
ATOM 1424 N N . VAL A 1 184 ? -7.451 9.999 5.212 1.00 98.00 184 VAL A N 1
ATOM 1425 C CA . VAL A 1 184 ? -8.435 8.990 5.630 1.00 98.00 184 VAL A CA 1
ATOM 1426 C C . VAL A 1 184 ? -8.096 8.429 7.009 1.00 98.00 184 VAL A C 1
ATOM 1428 O O . VAL A 1 184 ? -8.987 8.267 7.844 1.00 98.00 184 VAL A O 1
ATOM 1431 N N . LEU A 1 185 ? -6.818 8.156 7.283 1.00 98.00 185 LEU A N 1
ATOM 1432 C CA . LEU A 1 185 ? -6.379 7.656 8.586 1.00 98.00 185 LEU A CA 1
ATOM 1433 C C . LEU A 1 185 ? -6.623 8.671 9.708 1.00 98.00 185 LEU A C 1
ATOM 1435 O O . LEU A 1 185 ? -7.087 8.277 10.782 1.00 98.00 185 LEU A O 1
ATOM 1439 N N . GLU A 1 186 ? -6.371 9.956 9.458 1.00 97.81 186 GLU A N 1
ATOM 1440 C CA . GLU A 1 186 ? -6.648 11.021 10.427 1.00 97.81 186 GLU A CA 1
ATOM 1441 C C . GLU A 1 186 ? -8.158 11.198 10.648 1.00 97.81 186 GLU A C 1
ATOM 1443 O O . GLU A 1 186 ? -8.627 11.234 11.785 1.00 97.81 186 GLU A O 1
ATOM 1448 N N . SER A 1 187 ? -8.949 11.188 9.573 1.00 97.06 187 SER A N 1
ATOM 1449 C CA . SER A 1 187 ? -10.414 11.253 9.663 1.00 97.06 187 SER A CA 1
ATOM 1450 C C . SER A 1 187 ? -10.984 10.067 10.454 1.00 97.06 187 SER A C 1
ATOM 1452 O O . SER A 1 187 ? -11.851 10.238 11.311 1.00 97.06 187 SER A O 1
ATOM 1454 N N . ARG A 1 188 ? -10.453 8.853 10.239 1.00 98.31 188 ARG A N 1
ATOM 1455 C CA . ARG A 1 188 ? -10.823 7.655 11.011 1.00 98.31 188 ARG A CA 1
ATOM 1456 C C . ARG A 1 188 ? -10.537 7.841 12.498 1.00 98.31 188 ARG A C 1
ATOM 1458 O O . ARG A 1 188 ? -11.383 7.506 13.324 1.00 98.31 188 ARG A O 1
ATOM 1465 N N . LYS A 1 189 ? -9.359 8.368 12.843 1.00 98.06 189 LYS A N 1
ATOM 1466 C CA . LYS A 1 189 ? -8.980 8.643 14.234 1.00 98.06 189 LYS A CA 1
ATOM 1467 C C . LYS A 1 189 ? -9.975 9.601 14.894 1.00 98.06 189 LYS A C 1
ATOM 1469 O O . LYS A 1 189 ? -10.491 9.288 15.964 1.00 98.06 189 LYS A O 1
ATOM 1474 N N . GLN A 1 190 ? -10.312 10.703 14.226 1.00 97.56 190 GLN A N 1
ATOM 1475 C CA . GLN A 1 190 ? -11.270 11.688 14.738 1.00 97.56 190 GLN A CA 1
ATOM 1476 C C . GLN A 1 190 ? -12.663 11.090 14.970 1.00 97.56 190 GLN A C 1
ATOM 1478 O O . GLN A 1 190 ? -13.290 11.366 15.995 1.00 97.56 190 GLN A O 1
ATOM 1483 N N . VAL A 1 191 ? -13.135 10.231 14.059 1.00 98.12 191 VAL A N 1
ATOM 1484 C CA . VAL A 1 191 ? -14.414 9.518 14.212 1.00 98.12 191 VAL A CA 1
ATOM 1485 C C . VAL A 1 191 ? -14.381 8.562 15.403 1.00 98.12 191 VAL A C 1
ATOM 1487 O O . VAL A 1 191 ? -15.334 8.540 16.180 1.00 98.12 191 VAL A O 1
ATOM 1490 N N . CYS A 1 192 ? -13.297 7.804 15.594 1.00 97.81 192 CYS A N 1
ATOM 1491 C CA . CYS A 1 192 ? -13.153 6.921 16.753 1.00 97.81 192 CYS A CA 1
ATOM 1492 C C . CYS A 1 192 ? -13.199 7.707 18.071 1.00 97.81 192 CYS A C 1
ATOM 1494 O O . CYS A 1 192 ? -13.958 7.350 18.970 1.00 97.81 192 CYS A O 1
ATOM 1496 N N . GLU A 1 193 ? -12.459 8.812 18.171 1.00 98.06 193 GLU A N 1
ATOM 1497 C CA . GLU A 1 193 ? -12.475 9.667 19.363 1.00 98.06 193 GLU A CA 1
ATOM 1498 C C . GLU A 1 193 ? -13.856 10.297 19.607 1.00 98.06 193 GLU A C 1
ATOM 1500 O O . GLU A 1 193 ? -14.316 10.394 20.747 1.00 98.06 193 GLU A O 1
ATOM 1505 N N . ALA A 1 194 ? -14.550 10.717 18.544 1.00 97.81 194 ALA A N 1
ATOM 1506 C CA . ALA A 1 194 ? -15.910 11.237 18.645 1.00 97.81 194 ALA A CA 1
ATOM 1507 C C . ALA A 1 194 ? -16.897 10.165 19.127 1.00 97.81 194 ALA A C 1
ATOM 1509 O O . ALA A 1 194 ? -17.699 10.434 20.023 1.00 97.81 194 ALA A O 1
ATOM 1510 N N . ALA A 1 195 ? -16.805 8.945 18.595 1.00 97.81 195 ALA A N 1
ATOM 1511 C CA . ALA A 1 195 ? -17.633 7.820 19.016 1.00 97.81 195 ALA A CA 1
ATOM 1512 C C . ALA A 1 195 ? -17.404 7.469 20.494 1.00 97.81 195 ALA A C 1
ATOM 1514 O O . ALA A 1 195 ? -18.361 7.227 21.230 1.00 97.81 195 ALA A O 1
ATOM 1515 N N . GLU A 1 196 ? -16.156 7.510 20.966 1.00 98.19 196 GLU A N 1
ATOM 1516 C CA . GLU A 1 196 ? -15.848 7.305 22.383 1.00 98.19 196 GLU A CA 1
ATOM 1517 C C . GLU A 1 196 ? -16.448 8.387 23.282 1.00 98.19 196 GLU A C 1
ATOM 1519 O O . GLU A 1 196 ? -16.977 8.061 24.348 1.00 98.19 196 GLU A O 1
ATOM 1524 N N . ARG A 1 197 ? -16.404 9.660 22.861 1.00 98.12 197 ARG A N 1
ATOM 1525 C CA . ARG A 1 197 ? -17.049 10.763 23.592 1.00 98.12 197 ARG A CA 1
ATOM 1526 C C . ARG A 1 197 ? -18.557 10.559 23.698 1.00 98.12 197 ARG A C 1
ATOM 1528 O O . ARG A 1 197 ? -19.106 10.700 24.788 1.00 98.12 197 ARG A O 1
ATOM 1535 N N . VAL A 1 198 ? -19.210 10.189 22.595 1.00 98.00 198 VAL A N 1
ATOM 1536 C CA . VAL A 1 198 ? -20.653 9.903 22.582 1.00 98.00 198 VAL A CA 1
ATOM 1537 C C . VAL A 1 198 ? -20.976 8.744 23.518 1.00 98.00 198 VAL A C 1
ATOM 1539 O O . VAL A 1 198 ? -21.863 8.879 24.354 1.00 98.00 198 VAL A O 1
ATOM 1542 N N . ARG A 1 199 ? -20.212 7.645 23.456 1.00 98.25 199 ARG A N 1
ATOM 1543 C CA . ARG A 1 199 ? -20.403 6.492 24.346 1.00 98.25 199 ARG A CA 1
ATOM 1544 C C . ARG A 1 199 ? -20.327 6.890 25.822 1.00 98.25 199 ARG A C 1
ATOM 1546 O O . ARG A 1 199 ? -21.246 6.573 26.566 1.00 98.25 199 ARG A O 1
ATOM 1553 N N . ARG A 1 200 ? -19.293 7.639 26.227 1.00 98.25 200 ARG A N 1
ATOM 1554 C CA . ARG A 1 200 ? -19.167 8.129 27.615 1.00 98.25 200 ARG A CA 1
ATOM 1555 C C . ARG A 1 200 ? -20.365 8.982 28.021 1.00 98.25 200 ARG A C 1
ATOM 1557 O O . ARG A 1 200 ? -20.917 8.789 29.096 1.00 98.25 200 ARG A O 1
ATOM 1564 N N . SER A 1 201 ? -20.816 9.875 27.140 1.00 98.00 201 SER A N 1
ATOM 1565 C CA . SER A 1 201 ? -21.996 10.693 27.419 1.00 98.00 201 SER A CA 1
ATOM 1566 C C . SER A 1 201 ? -23.269 9.854 27.574 1.00 98.00 201 SER A C 1
ATOM 1568 O O . SER A 1 201 ? -24.109 10.190 28.407 1.00 98.00 201 SER A O 1
ATOM 1570 N N . CYS A 1 202 ? -23.433 8.782 26.795 1.00 97.88 202 CYS A N 1
ATOM 1571 C CA . CYS A 1 202 ? -24.551 7.850 26.944 1.00 97.88 202 CYS A CA 1
ATOM 1572 C C . CYS A 1 202 ? -24.488 7.090 28.275 1.00 97.88 202 CYS A C 1
ATOM 1574 O O . CYS A 1 202 ? -25.522 6.932 28.929 1.00 97.88 202 CYS A O 1
ATOM 1576 N N . ASP A 1 203 ? -23.297 6.655 28.690 1.00 98.25 203 ASP A N 1
ATOM 1577 C CA . ASP A 1 203 ? -23.085 5.973 29.970 1.00 98.25 203 ASP A CA 1
ATOM 1578 C C . ASP A 1 203 ? -23.420 6.904 31.149 1.00 98.25 203 ASP A C 1
ATOM 1580 O O . ASP A 1 203 ? -24.186 6.526 32.039 1.00 98.25 203 ASP A O 1
ATOM 1584 N N . ASP A 1 204 ? -22.949 8.155 31.106 1.00 98.25 204 ASP A N 1
ATOM 1585 C CA . ASP A 1 204 ? -23.227 9.176 32.124 1.00 98.25 204 ASP A CA 1
ATOM 1586 C C . ASP A 1 204 ? -24.722 9.513 32.215 1.00 98.25 204 ASP A C 1
ATOM 1588 O O . ASP A 1 204 ? -25.282 9.627 33.308 1.00 98.25 204 ASP A O 1
ATOM 1592 N N . LEU A 1 205 ? -25.396 9.675 31.072 1.00 98.19 205 LEU A N 1
ATOM 1593 C CA . LEU A 1 205 ? -26.841 9.921 31.037 1.00 98.19 205 LEU A CA 1
ATOM 1594 C C . LEU A 1 205 ? -27.626 8.721 31.568 1.00 98.19 205 LEU A C 1
ATOM 1596 O O . LEU A 1 205 ? -28.596 8.902 32.302 1.00 98.19 205 LEU A O 1
ATOM 1600 N N . SER A 1 206 ? -27.185 7.504 31.248 1.00 97.94 206 SER A N 1
ATOM 1601 C CA . SER A 1 206 ? -27.791 6.278 31.767 1.00 97.94 206 SER A CA 1
ATOM 1602 C C . SER A 1 206 ? -27.630 6.171 33.283 1.00 97.94 206 SER A C 1
ATOM 1604 O O . SER A 1 206 ? -28.569 5.763 33.965 1.00 97.94 206 SER A O 1
ATOM 1606 N N . ALA A 1 207 ? -26.476 6.566 33.829 1.00 97.94 207 ALA A N 1
ATOM 1607 C CA . ALA A 1 207 ? -26.258 6.637 35.271 1.00 97.94 207 ALA A CA 1
ATOM 1608 C C . ALA A 1 207 ? -27.190 7.668 35.928 1.00 97.94 207 ALA A C 1
ATOM 1610 O O . ALA A 1 207 ? -27.949 7.317 36.828 1.00 97.94 207 ALA A O 1
ATOM 1611 N N . LYS A 1 208 ? -27.241 8.898 35.397 1.00 97.75 208 LYS A N 1
ATOM 1612 C CA . LYS A 1 208 ? -28.147 9.951 35.891 1.00 97.75 208 LYS A CA 1
ATOM 1613 C C . LYS A 1 208 ? -29.617 9.536 35.843 1.00 97.75 208 LYS A C 1
ATOM 1615 O O . LYS A 1 208 ? -30.370 9.850 36.758 1.00 97.75 208 LYS A O 1
ATOM 1620 N N . ALA A 1 209 ? -30.035 8.824 34.797 1.00 97.62 209 ALA A N 1
ATOM 1621 C CA . ALA A 1 209 ? -31.399 8.315 34.688 1.00 97.62 209 ALA A CA 1
ATOM 1622 C C . ALA A 1 209 ? -31.730 7.310 35.805 1.00 97.62 209 ALA A C 1
ATOM 1624 O O . ALA A 1 209 ? -32.825 7.360 36.363 1.00 97.62 209 ALA A O 1
ATOM 1625 N N . ARG A 1 210 ? -30.781 6.436 36.174 1.00 98.06 210 ARG A N 1
ATOM 1626 C CA . ARG A 1 210 ? -30.942 5.513 37.313 1.00 98.06 210 ARG A CA 1
ATOM 1627 C C . ARG A 1 210 ? -31.024 6.269 38.637 1.00 98.06 210 ARG A C 1
ATOM 1629 O O . ARG A 1 210 ? -31.901 5.965 39.439 1.00 98.06 210 ARG A O 1
ATOM 1636 N N . ASP A 1 211 ? -30.168 7.267 38.844 1.00 97.75 211 ASP A N 1
ATOM 1637 C CA . ASP A 1 211 ? -30.182 8.080 40.067 1.00 97.75 211 ASP A CA 1
ATOM 1638 C C . ASP A 1 211 ? -31.507 8.841 40.222 1.00 97.75 211 ASP A C 1
ATOM 1640 O O . ASP A 1 211 ? -32.080 8.888 41.311 1.00 97.75 211 ASP A O 1
ATOM 1644 N N . LEU A 1 212 ? -32.038 9.381 39.119 1.00 97.56 212 LEU A N 1
ATOM 1645 C CA . LEU A 1 212 ? -33.351 10.027 39.096 1.00 97.56 212 LEU A CA 1
ATOM 1646 C C . LEU A 1 212 ? -34.490 9.048 39.391 1.00 97.56 212 LEU A C 1
ATOM 1648 O O . LEU A 1 212 ? -35.416 9.418 40.106 1.00 97.56 212 LEU A O 1
ATOM 1652 N N . ASP A 1 213 ? -34.432 7.813 38.889 1.00 97.44 213 ASP A N 1
ATOM 1653 C CA . ASP A 1 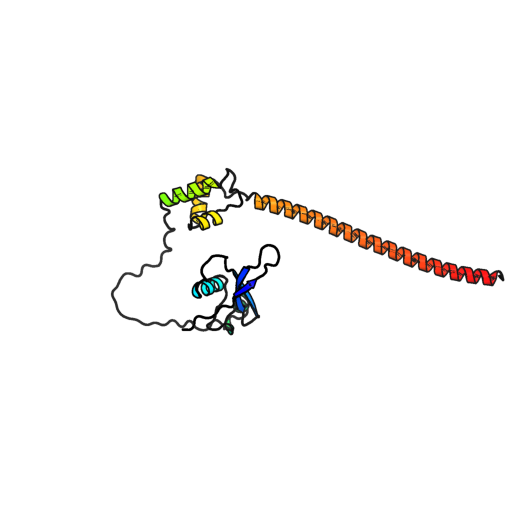213 ? -35.432 6.784 39.207 1.00 97.44 213 ASP A CA 1
ATOM 1654 C C . ASP A 1 213 ? -35.409 6.410 40.699 1.00 97.44 213 ASP A C 1
ATOM 1656 O O . ASP A 1 213 ? -36.457 6.299 41.339 1.00 97.44 213 ASP A O 1
ATOM 1660 N N . VAL A 1 214 ? -34.215 6.291 41.288 1.00 97.19 214 VAL A N 1
ATOM 1661 C CA . VAL A 1 214 ? -34.050 6.066 42.732 1.00 97.19 214 VAL A CA 1
ATOM 1662 C C . VAL A 1 214 ? -34.605 7.243 43.535 1.00 97.19 214 VAL A C 1
ATOM 1664 O O . VAL A 1 214 ? -35.348 7.037 44.499 1.00 97.19 214 VAL A O 1
ATOM 1667 N N . LEU A 1 215 ? -34.284 8.477 43.136 1.00 96.62 215 LEU A N 1
ATOM 1668 C CA . LEU A 1 215 ? -34.787 9.680 43.796 1.00 96.62 215 LEU A CA 1
ATOM 1669 C C . LEU A 1 215 ? -36.311 9.777 43.690 1.00 96.62 215 LEU A C 1
ATOM 1671 O O . LEU A 1 215 ? -36.970 10.035 44.694 1.00 96.62 215 LEU A O 1
ATOM 1675 N N . LYS A 1 216 ? -36.875 9.509 42.508 1.00 96.25 216 LYS A N 1
ATOM 1676 C CA . LYS A 1 216 ? -38.321 9.471 42.274 1.00 96.25 216 LYS A CA 1
ATOM 1677 C C . LYS A 1 216 ? -39.007 8.511 43.246 1.00 96.25 216 LYS A C 1
ATOM 1679 O O . LYS A 1 216 ? -39.926 8.926 43.943 1.00 96.25 216 LYS A O 1
ATOM 1684 N N . LYS A 1 217 ? -38.518 7.270 43.359 1.00 95.88 217 LYS A N 1
ATOM 1685 C CA . LYS A 1 217 ? -39.062 6.263 44.290 1.00 95.88 217 LYS A CA 1
ATOM 1686 C C . LYS A 1 217 ? -39.011 6.721 45.748 1.00 95.88 217 LYS A C 1
ATOM 1688 O O . LYS A 1 217 ? -39.924 6.445 46.522 1.00 95.88 217 LYS A O 1
ATOM 1693 N N . ARG A 1 218 ? -37.939 7.414 46.143 1.00 94.94 218 ARG A N 1
ATOM 1694 C CA . ARG A 1 218 ? -37.812 7.973 47.495 1.00 94.94 218 ARG A CA 1
ATOM 1695 C C . ARG A 1 218 ? -38.827 9.088 47.740 1.00 94.94 218 ARG A C 1
ATOM 1697 O O . ARG A 1 218 ? -39.467 9.084 48.786 1.00 94.94 218 ARG A O 1
ATOM 1704 N N . VAL A 1 219 ? -38.994 9.990 46.775 1.00 95.25 219 VAL A N 1
ATOM 1705 C CA . VAL A 1 219 ? -39.987 11.069 46.840 1.00 95.25 219 VAL A CA 1
ATOM 1706 C C . VAL A 1 219 ? -41.399 10.495 46.938 1.00 95.25 219 VAL A C 1
ATOM 1708 O O . VAL A 1 219 ? -42.131 10.904 47.829 1.00 95.25 219 VAL A O 1
ATOM 1711 N N . GLU A 1 220 ? -41.762 9.517 46.098 1.00 94.38 220 GLU A N 1
ATOM 1712 C CA . GLU A 1 220 ? -43.069 8.830 46.136 1.00 94.38 220 GLU A CA 1
ATOM 1713 C C . GLU A 1 220 ? -43.364 8.243 47.528 1.00 94.38 220 GLU A C 1
ATOM 1715 O O . GLU A 1 220 ? -44.430 8.482 48.100 1.00 94.38 220 GLU A O 1
ATOM 1720 N N . LYS A 1 221 ? -42.365 7.594 48.141 1.00 93.25 221 LYS A N 1
ATOM 1721 C CA . LYS A 1 221 ? -42.468 7.063 49.506 1.00 93.25 221 LYS A CA 1
ATOM 1722 C C . LYS A 1 221 ? -42.669 8.151 50.569 1.00 93.25 221 LYS A C 1
ATOM 1724 O O . LYS A 1 221 ? -43.414 7.928 51.519 1.00 93.25 221 LYS A O 1
ATOM 1729 N N . GLU A 1 222 ? -41.995 9.295 50.448 1.00 92.06 222 GLU A N 1
ATOM 1730 C CA . GLU A 1 222 ? -42.087 10.402 51.414 1.00 92.06 222 GLU A CA 1
ATOM 1731 C C . GLU A 1 222 ? -43.419 11.166 51.309 1.00 92.06 222 GLU A C 1
ATOM 1733 O O . GLU A 1 222 ? -43.946 11.612 52.327 1.00 92.06 222 GLU A O 1
ATOM 1738 N N . ILE A 1 223 ? -44.001 11.272 50.109 1.00 91.69 223 ILE A N 1
ATOM 1739 C CA . ILE A 1 223 ? -45.296 11.943 49.880 1.00 91.69 223 ILE A CA 1
ATOM 1740 C C . ILE A 1 223 ? -46.516 11.025 50.070 1.00 91.69 223 ILE A C 1
ATOM 1742 O O . ILE A 1 223 ? -47.648 11.495 49.957 1.00 91.69 223 ILE A O 1
ATOM 1746 N N . GLY A 1 224 ? -46.309 9.737 50.362 1.00 73.12 224 GLY A N 1
ATOM 1747 C CA . GLY A 1 224 ? -47.380 8.788 50.682 1.00 73.12 224 GLY A CA 1
ATOM 1748 C C . GLY A 1 224 ? -48.276 8.399 49.500 1.00 73.12 224 GLY A C 1
ATOM 1749 O O . GLY A 1 224 ? -49.460 8.133 49.713 1.00 73.12 224 GLY A O 1
ATOM 1750 N N . ARG A 1 225 ? -47.737 8.385 48.273 1.00 59.88 225 ARG A N 1
ATOM 1751 C CA . ARG A 1 225 ? -48.408 7.846 47.076 1.00 59.88 225 ARG A CA 1
ATOM 1752 C C . ARG A 1 225 ? -47.810 6.516 46.649 1.00 59.88 225 ARG A C 1
ATOM 1754 O O . ARG A 1 225 ? -46.570 6.385 46.710 1.00 59.88 225 ARG A O 1
#

Sequence (225 aa):
MMARSWPIERMAPAEVGGASLAYQIRCGGCGGLAYYPLKRGVKKRTPESILQHFRGYGWDVGRTARLDRCPECLKRNPLFQQETKPMTTSQKGPAANVVALKADAPPTMTPADRQIVFARIGDFYSGHGYTQGWTDKKVGADLNVPVAWVREIRDMMFGPEGSNPLLDEFLKGQAAFEREVAIVLESRKQVCEAAERVRRSCDDLSAKARDLDVLKKRVEKEIGR

pLDDT: mean 73.58, std 19.14, range [31.58, 98.31]

Foldseek 3Di:
DDQDDFDWDFDDDPPDDDTFTWGWAAALPPRDIDTHTDDPPDDDDDSVVVVVVQVVQVWDDDPDSNHIHHNVRCVVDVPPPDDPDDDDDDDDDDDDDDDDPDPPDQPPQDPVNLVVLLVLCVVAADQQAGEPPDFLVNSCVVSVHDSVSNCVSCCVPRRDRHDYVVVVVVVVVVVVVVVVVVVVVVVVVVVVVVVVVVVVVVVVVVVVVVVVVVVVVVVCVVVVD

Secondary structure (DSSP, 8-state):
-PPPPPPEEEE--SSSS--EEEEEEE-TTT--EEEEEPPTTSPPPPHHHHHHHHHHTT-B--SSGGG-B-HHHHHH-GGG------------------------------HHHHHHHHHHHHHHB-SSSBSTT--HHHHHHHHT--HHHHHHHHHHHT-S----HHHHHHHHHHHHHHHHHHHHHHHHHHHHHHHHHHHHHHHHHHHHHHHHHHHHHHHHHHHT-